Protein AF-A0A8R7JYZ2-F1 (afdb_monomer)

Mean predicted aligned error: 18.31 Å

Foldseek 3Di:
DPPPPVVPVVVPPPDPPPPPVPPPPPPPCVCVVVVCVVCVPPPVVVVVVVVVVVVVVVVVVVVVVVVVVVVVVVVVCVVCVVVVVVVVVVVVVVVVVVVVVVVVVVVVVVVVVVVVVVVVVVVVVVVVVVVVVVVVVVVVVVVVVVCVLQDDDPVLLCCQQPNDPDPVNVVSVVSLVSNLVSLVPDPVVVPDPVSVVSNVVSVVSVVSNVVNVVVVVVVLVVQVVDPPDPVVVSCVPPVVVPPD

pLDDT: mean 77.75, std 18.23, range [32.72, 97.69]

Structure (mmCIF, N/CA/C/O backbone):
data_AF-A0A8R7JYZ2-F1
#
_entry.id   AF-A0A8R7JYZ2-F1
#
loop_
_atom_site.group_PDB
_atom_site.id
_atom_site.type_symbol
_atom_site.label_atom_id
_atom_site.label_alt_id
_atom_site.label_comp_id
_atom_site.label_asym_id
_atom_site.label_entity_id
_atom_site.label_seq_id
_atom_site.pdbx_PDB_ins_code
_atom_site.Cartn_x
_atom_site.Cartn_y
_atom_site.Cartn_z
_atom_site.occupancy
_atom_site.B_iso_or_equiv
_atom_site.auth_seq_id
_atom_site.auth_comp_id
_atom_site.auth_asym_id
_atom_site.auth_atom_id
_atom_site.pdbx_PDB_model_num
ATOM 1 N N . MET A 1 1 ? 19.126 9.747 -50.870 1.00 42.91 1 MET A N 1
ATOM 2 C CA . MET A 1 1 ? 20.288 10.567 -50.460 1.00 42.91 1 MET A CA 1
ATOM 3 C C . MET A 1 1 ? 21.458 10.240 -51.382 1.00 42.91 1 MET A C 1
ATOM 5 O O . MET A 1 1 ? 22.473 9.734 -50.945 1.00 42.91 1 MET A O 1
ATOM 9 N N . THR A 1 2 ? 21.280 10.487 -52.678 1.00 39.53 2 THR A N 1
ATOM 10 C CA . THR A 1 2 ? 22.181 10.053 -53.764 1.00 39.53 2 THR A CA 1
ATOM 11 C C . THR A 1 2 ? 22.594 11.250 -54.623 1.00 39.53 2 THR A C 1
ATOM 13 O O . THR A 1 2 ? 22.712 11.142 -55.831 1.00 39.53 2 THR A O 1
ATOM 16 N N . GLY A 1 3 ? 22.733 12.424 -53.999 1.00 38.84 3 GLY A N 1
ATOM 17 C CA . GLY A 1 3 ? 23.061 13.678 -54.689 1.00 38.84 3 GLY A CA 1
ATOM 18 C C . GLY A 1 3 ? 24.150 14.491 -53.995 1.00 38.84 3 GLY A C 1
ATOM 19 O O . GLY A 1 3 ? 24.247 15.684 -54.234 1.00 38.84 3 GLY A O 1
ATOM 20 N N . VAL A 1 4 ? 24.918 13.876 -53.086 1.00 45.19 4 VAL A N 1
ATOM 21 C CA . VAL A 1 4 ? 25.977 14.566 -52.318 1.00 45.19 4 VAL A CA 1
ATOM 22 C C . VAL A 1 4 ? 27.367 13.961 -52.567 1.00 45.19 4 VAL A C 1
ATOM 24 O O . VAL A 1 4 ? 28.363 14.588 -52.240 1.00 45.19 4 VAL A O 1
ATOM 27 N N . GLN A 1 5 ? 27.470 12.788 -53.204 1.00 40.75 5 GLN A N 1
ATOM 28 C CA . GLN A 1 5 ? 28.767 12.148 -53.471 1.00 40.75 5 GLN A CA 1
ATOM 29 C C . GLN A 1 5 ? 29.374 12.472 -54.843 1.00 40.75 5 GLN A C 1
ATOM 31 O O . GLN A 1 5 ? 30.580 12.330 -54.989 1.00 40.75 5 GLN A O 1
ATOM 36 N N . GLU A 1 6 ? 28.613 12.980 -55.820 1.00 38.88 6 GLU A N 1
ATOM 37 C CA . GLU A 1 6 ? 29.187 13.380 -57.123 1.00 38.88 6 GLU A CA 1
ATOM 38 C C . GLU A 1 6 ? 30.045 14.652 -57.043 1.00 38.88 6 GLU A C 1
ATOM 40 O O . GLU A 1 6 ? 30.920 14.848 -57.876 1.00 38.88 6 GLU A O 1
ATOM 45 N N . GLN A 1 7 ? 29.864 15.492 -56.017 1.00 38.78 7 GLN A N 1
ATOM 46 C CA . GLN A 1 7 ? 30.615 16.748 -55.884 1.00 38.78 7 GLN A CA 1
ATOM 47 C C . GLN A 1 7 ? 31.989 16.599 -55.213 1.00 38.78 7 GLN A C 1
ATOM 49 O O . GLN A 1 7 ? 32.756 17.553 -55.217 1.00 38.78 7 GLN A O 1
ATOM 54 N N . GLN A 1 8 ? 32.328 15.431 -54.653 1.00 38.94 8 GLN A N 1
ATOM 55 C CA . GLN A 1 8 ? 33.614 15.228 -53.965 1.00 38.94 8 GLN A CA 1
ATOM 56 C C . GLN A 1 8 ? 34.687 14.521 -54.802 1.00 38.94 8 GLN A C 1
ATOM 58 O O . GLN A 1 8 ? 35.842 14.488 -54.384 1.00 38.94 8 GLN A O 1
ATOM 63 N N . TYR A 1 9 ? 34.353 13.993 -55.981 1.00 39.84 9 TYR A N 1
ATOM 64 C CA . TYR A 1 9 ? 35.346 13.341 -56.844 1.00 39.84 9 TYR A CA 1
ATOM 65 C C . TYR A 1 9 ? 36.078 14.313 -57.783 1.00 39.84 9 TYR A C 1
ATOM 67 O O . TYR A 1 9 ? 37.185 13.998 -58.214 1.00 39.84 9 TYR A O 1
ATOM 75 N N . GLU A 1 10 ? 35.535 15.510 -58.039 1.00 36.22 10 GLU A N 1
ATOM 76 C CA . GLU A 1 10 ? 36.210 16.525 -58.867 1.00 36.22 10 GLU A CA 1
ATOM 77 C C . GLU A 1 10 ? 37.302 17.323 -58.131 1.00 36.22 10 GLU A C 1
ATOM 79 O O . GLU A 1 10 ? 38.171 17.895 -58.780 1.00 36.22 10 GLU A O 1
ATOM 84 N N . GLU A 1 11 ? 37.326 17.347 -56.793 1.00 38.66 11 GLU A N 1
ATOM 85 C CA . GLU A 1 11 ? 38.340 18.119 -56.047 1.00 38.66 11 GLU A CA 1
ATOM 86 C C . GLU A 1 11 ? 39.672 17.374 -55.841 1.00 38.66 11 GLU A C 1
ATOM 88 O O . GLU A 1 11 ? 40.668 18.003 -55.483 1.00 38.66 11 GLU A O 1
ATOM 93 N N . PHE A 1 12 ? 39.722 16.052 -56.053 1.00 37.16 12 PHE A N 1
ATOM 94 C CA . PHE A 1 12 ? 40.908 15.252 -55.711 1.00 37.16 12 PHE A CA 1
ATOM 95 C C . PHE A 1 12 ? 41.821 14.937 -56.903 1.00 37.16 12 PHE A C 1
ATOM 97 O O . PHE A 1 12 ? 43.040 14.872 -56.743 1.00 37.16 12 PHE A O 1
ATOM 104 N N . PHE A 1 13 ? 41.273 14.809 -58.112 1.00 35.34 13 PHE A N 1
ATOM 105 C CA . PHE A 1 13 ? 42.078 14.739 -59.330 1.00 35.34 13 PHE A CA 1
ATOM 106 C C . PHE A 1 13 ? 42.284 16.152 -59.857 1.00 35.34 13 PHE A C 1
ATOM 108 O O . PHE A 1 13 ? 41.619 16.594 -60.789 1.00 35.34 13 PHE A O 1
ATOM 115 N N . GLY A 1 14 ? 43.205 16.876 -59.215 1.00 37.34 14 GLY A N 1
ATOM 116 C CA . GLY A 1 14 ? 43.717 18.134 -59.737 1.00 37.34 14 GLY A CA 1
ATOM 117 C C . GLY A 1 14 ? 44.103 17.935 -61.195 1.00 37.34 14 G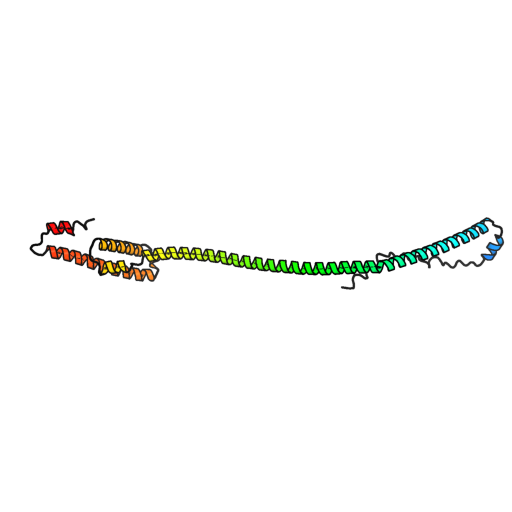LY A C 1
ATOM 118 O O . GLY A 1 14 ? 45.014 17.163 -61.493 1.00 37.34 14 GLY A O 1
ATOM 119 N N . GLY A 1 15 ? 43.352 18.584 -62.083 1.00 36.25 15 GLY A N 1
ATOM 120 C CA . GLY A 1 15 ? 43.548 18.521 -63.518 1.00 36.25 15 GLY A CA 1
ATOM 121 C C . GLY A 1 15 ? 44.957 18.965 -63.878 1.00 36.25 15 GLY A C 1
ATOM 122 O O . GLY A 1 15 ? 45.207 20.141 -64.115 1.00 36.25 15 GLY A O 1
ATOM 123 N N . PHE A 1 16 ? 45.872 18.007 -63.966 1.00 36.78 16 PHE A N 1
ATOM 124 C CA . PHE A 1 16 ? 47.030 18.098 -64.836 1.00 36.78 16 PHE A CA 1
ATOM 125 C C . PHE A 1 16 ? 46.545 17.792 -66.252 1.00 36.78 16 PHE A C 1
ATOM 127 O O . PHE A 1 16 ? 46.871 16.771 -66.846 1.00 36.78 16 PHE A O 1
ATOM 134 N N . PHE A 1 17 ? 45.716 18.692 -66.783 1.00 32.72 17 PHE A N 1
ATOM 135 C CA . PHE A 1 17 ? 45.607 18.838 -68.222 1.00 32.72 17 PHE A CA 1
ATOM 136 C C . PHE A 1 17 ? 46.958 19.414 -68.646 1.00 32.72 17 PHE A C 1
ATOM 138 O O . PHE A 1 17 ? 47.235 20.597 -68.441 1.00 32.72 17 PHE A O 1
ATOM 145 N N . PHE A 1 18 ? 47.854 18.553 -69.130 1.00 37.12 18 PHE A N 1
ATOM 146 C CA . PHE A 1 18 ? 48.919 19.034 -69.993 1.00 37.12 18 PHE A CA 1
ATOM 147 C C . PHE A 1 18 ? 48.204 19.707 -71.161 1.00 37.12 18 PHE A C 1
ATOM 149 O O . PHE A 1 18 ? 47.473 19.059 -71.904 1.00 37.12 18 PHE A O 1
ATOM 156 N N . ASP A 1 19 ? 48.326 21.028 -71.226 1.00 35.94 19 ASP A N 1
ATOM 157 C CA . ASP A 1 19 ? 47.760 21.865 -72.275 1.00 35.94 19 ASP A CA 1
ATOM 158 C C . ASP A 1 19 ? 48.542 21.562 -73.566 1.00 35.94 19 ASP A C 1
ATOM 160 O O . ASP A 1 19 ? 49.485 22.261 -73.937 1.00 35.94 19 ASP A O 1
ATOM 164 N N . GLU A 1 20 ? 48.224 20.425 -74.191 1.00 42.75 20 GLU A N 1
ATOM 165 C CA . GLU A 1 20 ? 48.884 19.896 -75.393 1.00 42.75 20 GLU A CA 1
ATOM 166 C C . GLU A 1 20 ? 48.706 20.850 -76.593 1.00 42.75 20 GLU A C 1
ATOM 168 O O . GLU A 1 20 ? 49.522 20.873 -77.514 1.00 42.75 20 GLU A O 1
ATOM 173 N N . ASP A 1 21 ? 47.709 21.739 -76.520 1.00 39.69 21 ASP A N 1
ATOM 174 C CA . ASP A 1 21 ? 47.400 22.759 -77.524 1.00 39.69 21 ASP A CA 1
ATOM 175 C C . ASP A 1 21 ? 48.210 24.064 -77.376 1.00 39.69 21 ASP A C 1
ATOM 177 O O . ASP A 1 21 ? 48.186 24.915 -78.269 1.00 39.69 21 ASP A O 1
ATOM 181 N N . ALA A 1 22 ? 48.982 24.254 -76.298 1.00 43.31 22 ALA A N 1
ATOM 182 C CA . ALA A 1 22 ? 49.758 25.486 -76.102 1.00 43.31 22 ALA A CA 1
ATOM 183 C C . ALA A 1 22 ? 51.100 25.516 -76.865 1.00 43.31 22 ALA A C 1
ATOM 185 O O . ALA A 1 22 ? 51.765 26.560 -76.886 1.00 43.31 22 ALA A O 1
ATOM 186 N N . LEU A 1 23 ? 51.512 24.412 -77.508 1.00 44.25 23 LEU A N 1
ATOM 187 C CA . LEU A 1 23 ? 52.797 24.324 -78.218 1.00 44.25 23 LEU A CA 1
ATOM 188 C C . LEU A 1 23 ? 52.710 24.176 -79.745 1.00 44.25 23 LEU A C 1
ATOM 190 O O . LEU A 1 23 ? 53.754 24.132 -80.393 1.00 44.25 23 LEU A O 1
ATOM 194 N N . SER A 1 24 ? 51.521 24.189 -80.350 1.00 47.19 24 SER A N 1
ATOM 195 C CA . SER A 1 24 ? 51.370 24.234 -81.813 1.00 47.19 24 SER A CA 1
ATOM 196 C C . SER A 1 24 ? 51.239 25.676 -82.319 1.00 47.19 24 SER A C 1
ATOM 198 O O . SER A 1 24 ? 50.331 26.051 -83.058 1.00 47.19 24 SER A O 1
ATOM 200 N N . LYS A 1 25 ? 52.191 26.542 -81.950 1.00 45.78 25 LYS A N 1
ATOM 201 C CA . LYS A 1 25 ? 52.428 27.715 -82.797 1.00 45.78 25 LYS A CA 1
ATOM 202 C C . LYS A 1 25 ? 52.986 27.169 -84.102 1.00 45.78 25 LYS A C 1
ATOM 204 O O . LYS A 1 25 ? 54.116 26.690 -84.105 1.00 45.78 25 LYS A O 1
ATOM 209 N N . ASP A 1 26 ? 52.199 27.234 -85.173 1.00 51.09 26 ASP A N 1
ATOM 210 C CA . ASP A 1 26 ? 52.664 27.041 -86.546 1.00 51.09 26 ASP A CA 1
ATOM 211 C C . ASP A 1 26 ? 53.815 28.024 -86.805 1.00 51.09 26 ASP A C 1
ATOM 213 O O . ASP A 1 26 ? 53.631 29.177 -87.205 1.00 51.09 26 ASP A O 1
ATOM 217 N N . ILE A 1 27 ? 55.034 27.593 -86.489 1.00 57.81 27 ILE A N 1
ATOM 218 C CA . ILE A 1 27 ? 56.254 28.282 -86.870 1.00 57.81 27 ILE A CA 1
ATOM 219 C C . ILE A 1 27 ? 56.351 28.053 -88.370 1.00 57.81 27 ILE A C 1
ATOM 221 O O . ILE A 1 27 ? 56.650 26.951 -88.820 1.00 57.81 27 ILE A O 1
ATOM 225 N N . SER A 1 28 ? 56.036 29.085 -89.148 1.00 60.88 28 SER A N 1
ATOM 226 C CA . SER A 1 28 ? 56.181 29.047 -90.598 1.00 60.88 28 SER A CA 1
ATOM 227 C C . SER A 1 28 ? 57.643 28.753 -90.942 1.00 60.88 28 SER A C 1
ATOM 229 O O . SER A 1 28 ? 58.507 29.602 -90.740 1.00 60.88 28 SER A O 1
ATOM 231 N N . LEU A 1 29 ? 57.914 27.548 -91.451 1.00 59.47 29 LEU A N 1
ATOM 232 C CA . LEU A 1 29 ? 59.248 27.065 -91.850 1.00 59.47 29 LEU A CA 1
ATOM 233 C C . LEU A 1 29 ? 59.692 27.611 -93.220 1.00 59.47 29 LEU A C 1
ATOM 235 O O . LEU A 1 29 ? 60.684 27.161 -93.793 1.00 59.47 29 LEU A O 1
ATOM 239 N N . ASP A 1 30 ? 58.944 28.563 -93.768 1.00 63.59 30 ASP A N 1
A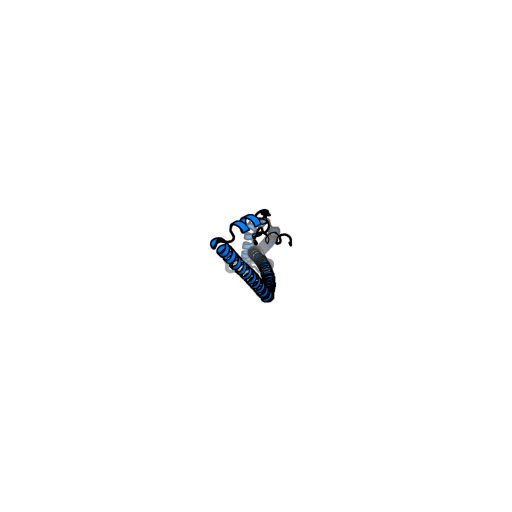TOM 240 C CA . ASP A 1 30 ? 59.170 29.092 -95.105 1.00 63.59 30 ASP A CA 1
ATOM 241 C C . ASP A 1 30 ? 60.456 29.939 -95.131 1.00 63.59 30 ASP A C 1
ATOM 243 O O . ASP A 1 30 ? 60.565 30.958 -94.449 1.00 63.59 30 ASP A O 1
ATOM 247 N N . GLY A 1 31 ? 61.461 29.479 -95.883 1.00 62.19 31 GLY A N 1
ATOM 248 C CA . GLY A 1 31 ? 62.813 30.058 -95.929 1.00 62.19 31 GLY A CA 1
ATOM 249 C C . GLY A 1 31 ? 63.883 29.290 -95.142 1.00 62.19 31 GLY A C 1
ATOM 250 O O . GLY A 1 31 ? 65.071 29.505 -95.392 1.00 62.19 31 GLY A O 1
ATOM 251 N N . LEU A 1 32 ? 63.491 28.339 -94.284 1.00 67.75 32 LEU A N 1
ATOM 252 C CA . LEU A 1 32 ? 64.423 27.518 -93.500 1.00 67.75 32 LEU A CA 1
ATOM 253 C C . LEU A 1 32 ? 65.303 26.636 -94.395 1.00 67.75 32 LEU A C 1
ATOM 255 O O . LEU A 1 32 ? 66.481 26.446 -94.109 1.00 67.75 32 LEU A O 1
ATOM 259 N N . ASP A 1 33 ? 64.766 26.167 -95.522 1.00 63.72 33 ASP A N 1
ATOM 260 C CA . ASP A 1 33 ? 65.513 25.362 -96.493 1.00 63.72 33 ASP A CA 1
ATOM 261 C C . ASP A 1 33 ? 66.735 26.112 -97.044 1.00 63.72 33 ASP A C 1
ATOM 263 O O . ASP A 1 33 ? 67.787 25.517 -97.266 1.00 63.72 33 ASP A O 1
ATOM 267 N N . LYS A 1 34 ? 66.626 27.438 -97.206 1.00 66.12 34 LYS A N 1
ATOM 268 C CA . LYS A 1 34 ? 67.714 28.298 -97.690 1.00 66.12 34 LYS A CA 1
ATOM 269 C C . LYS A 1 34 ? 68.802 28.504 -96.634 1.00 66.12 34 LYS A C 1
ATOM 271 O O . LYS A 1 34 ? 69.982 28.403 -96.957 1.00 66.12 34 LYS A O 1
ATOM 276 N N . GLU A 1 35 ? 68.411 28.738 -95.382 1.00 64.19 35 GLU A N 1
ATOM 277 C CA . GLU A 1 35 ? 69.344 28.875 -94.251 1.00 64.19 35 GLU A CA 1
ATOM 278 C C . GLU A 1 35 ? 70.030 27.541 -93.913 1.00 64.19 35 GLU A C 1
ATOM 280 O O . GLU A 1 35 ? 71.214 27.503 -93.571 1.00 64.19 35 GLU A O 1
ATOM 285 N N . LEU A 1 36 ? 69.320 26.423 -94.084 1.00 65.25 36 LEU A N 1
ATOM 286 C CA . LEU A 1 36 ? 69.870 25.084 -93.906 1.00 65.25 36 LEU A CA 1
ATOM 287 C C . LEU A 1 36 ? 70.870 24.735 -95.017 1.00 65.25 36 LEU A C 1
ATOM 289 O O . LEU A 1 36 ? 71.863 24.071 -94.731 1.00 65.25 36 LEU A O 1
ATOM 293 N N . GLU A 1 37 ? 70.660 25.207 -96.257 1.00 64.94 37 GLU A N 1
ATOM 294 C CA . GLU A 1 37 ? 71.636 25.086 -97.350 1.00 64.94 37 GLU A CA 1
ATOM 295 C C . GLU A 1 37 ? 72.917 25.904 -97.122 1.00 64.94 37 GLU A C 1
ATOM 297 O O . GLU A 1 37 ? 74.004 25.396 -97.409 1.00 64.94 37 GLU A O 1
ATOM 302 N N . GLU A 1 38 ? 72.817 27.121 -96.577 1.00 66.12 38 GLU A N 1
ATOM 303 C CA . GLU A 1 38 ? 73.974 27.986 -96.281 1.00 66.12 38 GLU A CA 1
ATOM 304 C C . GLU A 1 38 ? 74.848 27.452 -95.132 1.00 66.12 38 GLU A C 1
ATOM 306 O O . GLU A 1 38 ? 76.066 27.652 -95.132 1.00 66.12 38 GLU A O 1
ATOM 311 N N . HIS A 1 39 ? 74.264 26.706 -94.188 1.00 60.47 39 HIS A N 1
ATOM 312 C CA . HIS A 1 39 ? 74.949 26.203 -92.991 1.00 60.47 39 HIS A CA 1
ATOM 313 C C . HIS A 1 39 ? 75.219 24.681 -92.982 1.00 60.47 39 HIS A C 1
ATOM 315 O O . HIS A 1 39 ? 75.584 24.130 -91.940 1.00 60.47 39 HIS A O 1
ATOM 321 N N . LYS A 1 40 ? 75.146 24.002 -94.142 1.00 59.22 40 LYS A N 1
ATOM 322 C CA . LYS A 1 40 ? 75.334 22.536 -94.305 1.00 59.22 40 LYS A CA 1
ATOM 323 C C . LYS A 1 40 ? 76.617 21.943 -93.698 1.00 59.22 40 LYS A C 1
ATOM 325 O O . LYS A 1 40 ? 76.632 20.760 -93.378 1.00 59.22 40 LYS A O 1
ATOM 330 N N . ASN A 1 41 ? 77.678 22.736 -93.535 1.00 61.06 41 ASN A N 1
ATOM 331 C CA . ASN A 1 41 ? 78.988 22.269 -93.055 1.00 61.06 41 ASN A CA 1
ATOM 332 C C . ASN A 1 41 ? 79.271 22.576 -91.572 1.00 61.06 41 ASN A C 1
ATOM 334 O O . ASN A 1 41 ? 80.403 22.411 -91.118 1.00 61.06 41 ASN A O 1
ATOM 338 N N . TYR A 1 42 ? 78.285 23.040 -90.800 1.00 69.12 42 TYR A N 1
ATOM 339 C CA . TYR A 1 42 ? 78.467 23.221 -89.361 1.00 69.12 42 TYR A CA 1
ATOM 340 C C . TYR A 1 42 ? 78.337 21.875 -88.633 1.00 69.12 42 TYR A C 1
ATOM 342 O O . TYR A 1 42 ? 77.231 21.421 -88.345 1.00 69.12 42 TYR A O 1
ATOM 350 N N . ASP A 1 43 ? 79.474 21.282 -88.251 1.00 69.00 43 ASP A N 1
ATOM 351 C CA . ASP A 1 43 ? 79.551 20.085 -87.384 1.00 69.00 43 ASP A CA 1
ATOM 352 C C . ASP A 1 43 ? 78.698 20.220 -86.108 1.00 69.00 43 ASP A C 1
ATOM 354 O O . ASP A 1 43 ? 78.139 19.252 -85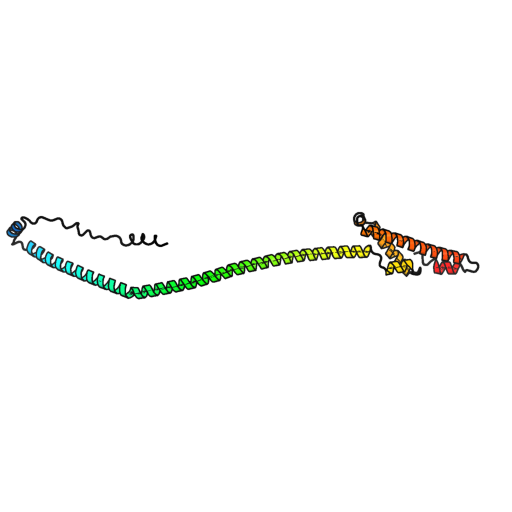.584 1.00 69.00 43 ASP A O 1
ATOM 358 N N . VAL A 1 44 ? 78.549 21.450 -85.613 1.00 71.00 44 VAL A N 1
ATOM 359 C CA . VAL A 1 44 ? 77.714 21.768 -84.450 1.00 71.00 44 VAL A CA 1
ATOM 360 C C . VAL A 1 44 ? 76.223 21.553 -84.746 1.00 71.00 44 VAL A C 1
ATOM 362 O O . VAL A 1 44 ? 75.523 20.990 -83.915 1.00 71.00 44 VAL A O 1
ATOM 365 N N . LEU A 1 45 ? 75.724 21.921 -85.931 1.00 70.69 45 LEU A N 1
ATOM 366 C CA . LEU A 1 45 ? 74.316 21.705 -86.293 1.00 70.69 45 LEU A CA 1
ATOM 367 C C . LEU A 1 45 ? 74.018 20.222 -86.528 1.00 70.69 45 LEU A C 1
ATOM 369 O O . LEU A 1 45 ? 72.996 19.727 -86.062 1.00 70.69 45 LEU A O 1
ATOM 373 N N . ILE A 1 46 ? 74.934 19.488 -87.166 1.00 72.25 46 ILE A N 1
ATOM 374 C CA . ILE A 1 46 ? 74.791 18.040 -87.382 1.00 72.25 46 ILE A CA 1
ATOM 375 C C . ILE A 1 46 ? 74.773 17.290 -86.043 1.00 72.25 46 ILE A C 1
ATOM 377 O O . ILE A 1 46 ? 73.941 16.409 -85.836 1.00 72.25 46 ILE A O 1
ATOM 381 N N . SER A 1 47 ? 75.649 17.658 -85.102 1.00 72.38 47 SER A N 1
ATOM 382 C CA . SER A 1 47 ? 75.670 17.045 -83.767 1.00 72.38 47 SER A CA 1
ATOM 383 C C . SER A 1 47 ? 74.455 17.416 -82.912 1.00 72.38 47 SER A C 1
ATOM 385 O O . SER A 1 47 ? 73.955 16.558 -82.185 1.00 72.38 47 SER A O 1
ATOM 387 N N . ILE A 1 48 ? 73.936 18.645 -83.020 1.00 76.56 48 ILE A N 1
ATOM 388 C CA . ILE A 1 48 ? 72.690 19.055 -82.354 1.00 76.56 48 ILE A CA 1
ATOM 389 C C . ILE A 1 48 ? 71.489 18.297 -82.929 1.00 76.56 48 ILE A C 1
ATOM 391 O O . ILE A 1 48 ? 70.688 17.788 -82.153 1.00 76.56 48 ILE A O 1
ATOM 395 N N . LEU A 1 49 ? 71.380 18.162 -84.254 1.00 74.12 49 LEU A N 1
ATOM 396 C CA . LEU A 1 49 ? 70.293 17.412 -84.893 1.00 74.12 49 LEU A CA 1
ATOM 397 C C . LEU A 1 49 ? 70.362 15.915 -84.557 1.00 74.12 49 LEU A C 1
ATOM 399 O O . LEU A 1 49 ? 69.352 15.338 -84.169 1.00 74.12 49 LEU A O 1
ATOM 403 N N . ALA A 1 50 ? 71.550 15.301 -84.588 1.00 75.31 50 ALA A N 1
ATOM 404 C CA . ALA A 1 50 ? 71.732 13.896 -84.213 1.00 75.31 50 ALA A CA 1
ATOM 405 C C . ALA A 1 50 ? 71.467 13.633 -82.717 1.00 75.31 50 ALA A C 1
ATOM 407 O O . ALA A 1 50 ? 70.950 12.578 -82.344 1.00 75.31 50 ALA A O 1
ATOM 408 N N . ASN A 1 51 ? 71.809 14.580 -81.836 1.00 77.69 51 ASN A N 1
ATOM 409 C CA . ASN A 1 51 ? 71.428 14.503 -80.425 1.00 77.69 51 ASN A CA 1
ATOM 410 C C . ASN A 1 51 ? 69.928 14.747 -80.226 1.00 77.69 51 ASN A C 1
ATOM 412 O O . ASN A 1 51 ? 69.332 14.095 -79.376 1.00 77.69 51 ASN A O 1
ATOM 416 N N . GLY A 1 52 ? 69.319 15.633 -81.016 1.00 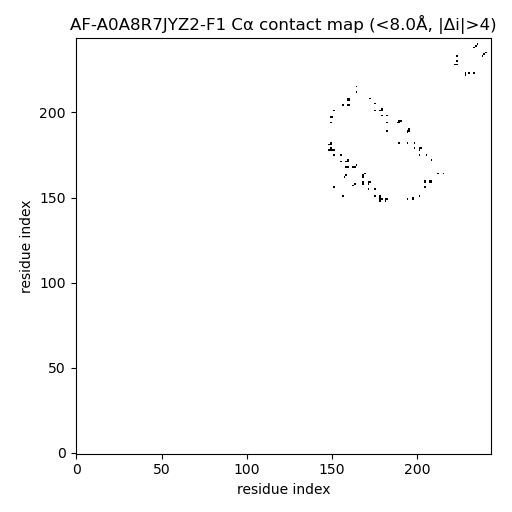76.81 52 GLY A N 1
ATOM 417 C CA . GLY A 1 52 ? 67.878 15.869 -81.030 1.00 76.81 52 GLY A CA 1
ATOM 418 C C . GLY A 1 52 ? 67.096 14.625 -81.450 1.00 76.81 52 GLY A C 1
ATOM 419 O O . GLY A 1 52 ? 66.120 14.276 -80.792 1.00 76.81 52 GLY A O 1
ATOM 420 N N . GLU A 1 53 ? 67.566 13.896 -82.466 1.00 76.81 53 GLU A N 1
ATOM 421 C CA . GLU A 1 53 ? 67.003 12.597 -82.855 1.00 76.81 53 GLU A CA 1
ATOM 422 C C . GLU A 1 53 ? 67.125 11.570 -81.725 1.00 76.81 53 GLU A C 1
ATOM 424 O O . GLU A 1 53 ? 66.117 10.998 -81.324 1.00 76.81 53 GLU A O 1
ATOM 429 N N . LYS A 1 54 ? 68.307 11.419 -81.108 1.00 79.31 54 LYS A N 1
ATOM 430 C CA . LYS A 1 54 ? 68.485 10.522 -79.947 1.00 79.31 54 LYS A CA 1
ATOM 431 C C . LYS A 1 54 ? 67.607 10.894 -78.753 1.00 79.31 54 LYS A C 1
ATOM 433 O O . LYS A 1 54 ? 67.128 10.013 -78.045 1.00 79.31 54 LYS A O 1
ATOM 438 N N . GLN A 1 55 ? 67.430 12.187 -78.492 1.00 77.00 55 GLN A N 1
ATOM 439 C CA . GLN A 1 55 ? 66.611 12.669 -77.386 1.00 77.00 55 GLN A CA 1
ATOM 440 C C . GLN A 1 55 ? 65.120 12.466 -77.672 1.00 77.00 55 GLN A C 1
ATOM 442 O O . GLN A 1 55 ? 64.381 12.115 -76.756 1.00 77.00 55 GLN A O 1
ATOM 447 N N . ARG A 1 56 ? 64.690 12.599 -78.933 1.00 80.56 56 ARG A N 1
ATOM 448 C CA . ARG A 1 56 ? 63.336 12.240 -79.365 1.00 80.56 56 ARG A CA 1
ATOM 449 C C . ARG A 1 56 ? 63.104 10.736 -79.265 1.00 80.56 56 ARG A C 1
ATOM 451 O O . ARG A 1 56 ? 62.087 10.332 -78.717 1.00 80.56 56 ARG A O 1
ATOM 458 N N . ASP A 1 57 ? 64.051 9.909 -79.694 1.00 81.19 57 ASP A N 1
ATOM 459 C CA . ASP A 1 57 ? 63.955 8.450 -79.562 1.00 81.19 57 ASP A CA 1
ATOM 460 C C . ASP A 1 57 ? 63.880 8.027 -78.085 1.00 81.19 57 ASP A C 1
ATOM 462 O O . ASP A 1 57 ? 63.093 7.154 -77.720 1.00 81.19 57 ASP A O 1
ATOM 466 N N . MET A 1 58 ? 64.644 8.688 -77.207 1.00 80.88 58 MET A N 1
ATOM 467 C CA . MET A 1 58 ? 64.572 8.480 -75.759 1.00 80.88 58 MET A CA 1
ATOM 468 C C . MET A 1 58 ? 63.237 8.951 -75.170 1.00 80.88 58 MET A C 1
ATOM 470 O O . MET A 1 58 ? 62.679 8.241 -74.341 1.00 80.88 58 MET A O 1
ATOM 474 N N . ALA A 1 59 ? 62.707 10.100 -75.598 1.00 82.75 59 ALA A N 1
ATOM 475 C CA . ALA A 1 59 ? 61.391 10.578 -75.174 1.00 82.75 59 ALA A CA 1
ATOM 476 C C . ALA A 1 59 ? 60.288 9.594 -75.591 1.00 82.75 59 ALA A C 1
ATOM 478 O O . ALA A 1 59 ? 59.527 9.146 -74.744 1.00 82.75 59 ALA A O 1
ATOM 479 N N . THR A 1 60 ? 60.307 9.142 -76.848 1.00 85.62 60 THR A N 1
ATOM 480 C CA . THR A 1 60 ? 59.345 8.161 -77.381 1.00 85.62 60 THR A CA 1
ATOM 481 C C . THR A 1 60 ? 59.431 6.822 -76.631 1.00 85.62 60 THR A C 1
ATOM 483 O O . THR A 1 60 ? 58.424 6.173 -76.363 1.00 85.62 60 THR A O 1
ATOM 486 N N . MET A 1 61 ? 60.640 6.398 -76.248 1.00 86.62 61 MET A N 1
ATOM 487 C CA . MET A 1 61 ? 60.855 5.191 -75.443 1.00 86.62 61 MET A CA 1
ATOM 488 C C . MET A 1 61 ? 60.362 5.354 -74.000 1.00 86.62 61 MET A C 1
ATOM 490 O O . MET A 1 61 ? 59.793 4.422 -73.439 1.00 86.62 61 MET A O 1
ATOM 494 N N . VAL A 1 62 ? 60.583 6.519 -73.387 1.00 85.94 62 VAL A N 1
ATOM 495 C CA . VAL A 1 62 ? 60.095 6.828 -72.036 1.00 85.94 62 VAL A CA 1
ATOM 496 C C . VAL A 1 62 ? 58.572 6.916 -72.023 1.00 85.94 62 VAL A C 1
ATOM 498 O O . VAL A 1 62 ? 57.968 6.348 -71.124 1.00 85.94 62 VAL A O 1
ATOM 501 N N . GLU A 1 63 ? 57.958 7.541 -73.025 1.00 84.31 63 GLU A N 1
ATOM 502 C CA . GLU A 1 63 ? 56.502 7.579 -73.210 1.00 84.31 63 GLU A CA 1
ATOM 503 C C . GLU A 1 63 ? 55.926 6.172 -73.399 1.00 84.31 63 GLU A C 1
ATOM 505 O O . GLU A 1 63 ? 54.952 5.814 -72.743 1.00 84.31 63 GLU A O 1
ATOM 510 N N . GLY A 1 64 ? 56.571 5.328 -74.213 1.00 87.94 64 GLY A N 1
ATOM 511 C CA . GLY A 1 64 ? 56.179 3.924 -74.362 1.00 87.94 64 GLY A CA 1
ATOM 512 C C . GLY A 1 64 ? 56.286 3.135 -73.053 1.00 87.94 64 GLY A C 1
ATOM 513 O O . GLY A 1 64 ? 55.363 2.412 -72.685 1.00 87.94 64 GLY A O 1
ATOM 514 N N . ASN A 1 65 ? 57.383 3.304 -72.310 1.00 88.69 65 ASN A N 1
ATOM 515 C CA . ASN A 1 65 ? 57.557 2.677 -70.998 1.00 88.69 65 ASN A CA 1
ATOM 516 C C . ASN A 1 65 ? 56.536 3.192 -69.977 1.00 88.69 65 ASN A C 1
ATOM 518 O O . ASN A 1 65 ? 56.051 2.409 -69.166 1.00 88.69 65 ASN A O 1
ATOM 522 N N . LEU A 1 66 ? 56.202 4.483 -70.015 1.00 88.56 66 LEU A N 1
ATOM 523 C CA . LEU A 1 66 ? 55.195 5.080 -69.147 1.00 88.56 66 LEU A CA 1
ATOM 524 C C . LEU A 1 66 ? 53.812 4.501 -69.454 1.00 88.56 66 LEU A C 1
ATOM 526 O O . LEU A 1 66 ? 53.154 4.028 -68.535 1.00 88.56 66 LEU A O 1
ATOM 530 N N . GLY A 1 67 ? 53.431 4.418 -70.731 1.00 87.62 67 GLY A N 1
ATOM 531 C CA . GLY A 1 67 ? 52.175 3.790 -71.145 1.00 87.62 67 GLY A CA 1
ATOM 532 C C . GLY A 1 67 ? 52.090 2.310 -70.756 1.00 87.62 67 GLY A C 1
ATOM 533 O O . GLY A 1 67 ? 51.043 1.846 -70.311 1.00 87.62 67 GLY A O 1
ATOM 534 N N . HIS A 1 68 ? 53.200 1.568 -70.844 1.00 88.12 68 HIS A N 1
ATOM 535 C CA . HIS A 1 68 ? 53.261 0.187 -70.356 1.00 88.12 68 HIS A CA 1
ATOM 536 C C . HIS A 1 68 ? 53.092 0.091 -68.835 1.00 88.12 68 HIS A C 1
ATOM 538 O O . HIS A 1 68 ? 52.308 -0.729 -68.368 1.00 88.12 68 HIS A O 1
ATOM 544 N N . ILE A 1 69 ? 53.772 0.946 -68.066 1.00 87.88 69 ILE A N 1
ATOM 545 C CA . ILE A 1 69 ? 53.639 0.987 -66.603 1.00 87.88 69 ILE A CA 1
ATOM 546 C C . ILE A 1 69 ? 52.210 1.362 -66.198 1.00 87.88 69 ILE A C 1
ATOM 548 O O . ILE A 1 69 ? 51.656 0.760 -65.284 1.00 87.88 69 ILE A O 1
ATOM 552 N N . GLU A 1 70 ? 51.595 2.332 -66.869 1.00 86.88 70 GLU A N 1
ATOM 553 C CA . GLU A 1 70 ? 50.203 2.714 -66.626 1.00 86.88 70 GLU A CA 1
ATOM 554 C C . GLU A 1 70 ? 49.251 1.550 -66.900 1.00 86.88 70 GLU A C 1
ATOM 556 O O . GLU A 1 70 ? 48.372 1.261 -66.088 1.00 86.88 70 GLU A O 1
ATOM 561 N N . GLN A 1 71 ? 49.454 0.838 -68.007 1.00 89.69 71 GLN A N 1
ATOM 562 C CA . GLN A 1 71 ? 48.645 -0.322 -68.354 1.00 89.69 71 GLN A CA 1
ATOM 563 C C . GLN A 1 71 ? 48.812 -1.466 -67.340 1.00 89.69 71 GLN A C 1
ATOM 565 O O . GLN A 1 71 ? 47.816 -2.079 -66.954 1.00 89.69 71 GLN A O 1
ATOM 570 N N . ASP A 1 72 ? 50.034 -1.706 -66.860 1.00 87.56 72 ASP A N 1
ATOM 571 C CA . ASP A 1 72 ? 50.322 -2.692 -65.814 1.00 87.56 72 ASP A CA 1
ATOM 572 C C . ASP A 1 72 ? 49.674 -2.301 -64.473 1.00 87.56 72 ASP A C 1
ATOM 574 O O . ASP A 1 72 ? 49.048 -3.137 -63.821 1.00 87.56 72 ASP A O 1
ATOM 578 N N . LEU A 1 73 ? 49.732 -1.023 -64.084 1.00 86.25 73 LEU A N 1
ATOM 579 C CA . LEU A 1 73 ? 49.093 -0.519 -62.862 1.00 86.25 73 LEU A CA 1
ATOM 580 C C . LEU A 1 73 ? 47.566 -0.617 -62.918 1.00 86.25 73 LEU A C 1
ATOM 582 O O . LEU A 1 73 ? 46.933 -0.992 -61.930 1.00 86.25 73 LEU A O 1
ATOM 586 N N . ILE A 1 74 ? 46.962 -0.299 -64.066 1.00 86.19 74 ILE A N 1
ATOM 587 C CA . ILE A 1 74 ? 45.521 -0.474 -64.276 1.00 86.19 74 ILE A CA 1
ATOM 588 C C . ILE A 1 74 ? 45.162 -1.957 -64.160 1.00 86.19 74 ILE A C 1
ATOM 590 O O . ILE A 1 74 ? 44.168 -2.299 -63.520 1.00 86.19 74 ILE A O 1
ATOM 594 N N . GLN A 1 75 ? 45.975 -2.841 -64.738 1.00 86.50 75 GLN A N 1
ATOM 595 C CA . GLN A 1 75 ? 45.743 -4.279 -64.685 1.00 86.50 75 GLN A CA 1
ATOM 596 C C . GLN A 1 75 ? 45.835 -4.830 -63.254 1.00 86.50 75 GLN A C 1
ATOM 598 O O . GLN A 1 75 ? 44.991 -5.639 -62.862 1.00 86.50 75 GLN A O 1
ATOM 603 N N . ASP A 1 76 ? 46.805 -4.371 -62.464 1.00 86.19 76 ASP A N 1
ATOM 604 C CA . ASP A 1 76 ? 46.929 -4.722 -61.047 1.00 86.19 76 ASP A CA 1
ATOM 605 C C . ASP A 1 76 ? 45.746 -4.183 -60.230 1.00 86.19 76 ASP A C 1
ATOM 607 O O . ASP A 1 76 ? 45.165 -4.914 -59.428 1.00 86.19 76 ASP A O 1
ATOM 611 N N . TYR A 1 77 ? 45.300 -2.950 -60.492 1.00 83.12 77 TYR A N 1
ATOM 612 C CA . TYR A 1 77 ? 44.128 -2.384 -59.819 1.00 83.12 77 TYR A CA 1
ATOM 613 C C . TYR A 1 77 ? 42.838 -3.147 -60.150 1.00 83.12 77 TYR A C 1
ATOM 615 O O . TYR A 1 77 ? 42.025 -3.407 -59.265 1.00 83.12 77 TYR A O 1
ATOM 623 N N . ILE A 1 78 ? 42.652 -3.545 -61.412 1.00 83.88 78 ILE A N 1
ATOM 624 C CA . ILE A 1 78 ? 41.521 -4.381 -61.841 1.00 83.88 78 ILE A CA 1
ATOM 625 C C . ILE A 1 78 ? 41.577 -5.748 -61.158 1.00 83.88 78 ILE A C 1
ATOM 627 O O . ILE A 1 78 ? 40.548 -6.267 -60.735 1.00 83.88 78 ILE A O 1
ATOM 631 N N . LYS A 1 79 ? 42.770 -6.330 -61.020 1.00 85.31 79 LYS A N 1
ATOM 632 C CA . LYS A 1 79 ? 42.958 -7.626 -60.366 1.00 85.31 79 LYS A CA 1
ATOM 633 C C . LYS A 1 79 ? 42.651 -7.573 -58.867 1.00 85.31 79 LYS A C 1
ATOM 635 O O . LYS A 1 79 ? 42.044 -8.503 -58.340 1.00 85.31 79 LYS A O 1
ATOM 640 N N . ASP A 1 80 ? 43.039 -6.495 -58.196 1.00 85.38 80 ASP A N 1
ATOM 641 C CA . ASP A 1 80 ? 42.784 -6.302 -56.766 1.00 85.38 80 ASP A CA 1
ATOM 642 C C . ASP A 1 80 ? 41.352 -5.815 -56.477 1.00 85.38 80 ASP A C 1
ATOM 644 O O . ASP A 1 80 ? 40.877 -5.923 -55.341 1.00 85.38 80 ASP A O 1
ATOM 648 N N . ASN A 1 81 ? 40.632 -5.330 -57.496 1.00 86.62 81 ASN A N 1
ATOM 649 C CA . ASN A 1 81 ? 39.262 -4.832 -57.382 1.00 86.62 81 ASN A CA 1
ATOM 650 C C . ASN A 1 81 ? 38.309 -5.872 -56.783 1.00 86.62 81 ASN A C 1
ATOM 652 O O . ASN A 1 81 ? 37.594 -5.558 -55.834 1.00 86.62 81 ASN A O 1
ATOM 656 N N . ASP A 1 82 ? 38.357 -7.118 -57.260 1.00 85.88 82 ASP A N 1
ATOM 657 C CA . ASP A 1 82 ? 37.502 -8.197 -56.752 1.00 85.88 82 ASP A CA 1
ATOM 658 C C . ASP A 1 82 ? 37.742 -8.448 -55.255 1.00 85.88 82 ASP A C 1
ATOM 660 O O . ASP A 1 82 ? 36.802 -8.645 -54.483 1.00 85.88 82 ASP A O 1
ATOM 664 N N . SER A 1 83 ? 39.002 -8.388 -54.810 1.00 89.19 83 SER A N 1
ATOM 665 C CA . SER A 1 83 ? 39.341 -8.543 -53.392 1.00 89.19 83 SER A CA 1
ATOM 666 C C . SER A 1 83 ? 38.862 -7.358 -52.552 1.00 89.19 83 SER A C 1
ATOM 668 O O . SER A 1 83 ? 38.450 -7.553 -51.407 1.00 89.19 83 SER A O 1
ATOM 670 N N . LEU A 1 84 ? 38.922 -6.137 -53.091 1.00 87.94 84 LEU A N 1
ATOM 671 C CA . LEU A 1 84 ? 38.421 -4.934 -52.426 1.00 87.94 84 LEU A CA 1
ATOM 672 C C . LEU A 1 84 ? 36.892 -4.978 -52.287 1.00 87.94 84 LEU A C 1
ATOM 674 O O . LEU A 1 84 ? 36.368 -4.647 -51.225 1.00 87.94 84 LEU A O 1
ATOM 678 N N . VAL A 1 85 ? 36.190 -5.424 -53.332 1.00 91.00 85 VAL A N 1
ATOM 679 C CA . VAL A 1 85 ? 34.731 -5.602 -53.331 1.00 91.00 85 VAL A CA 1
ATOM 680 C C . VAL A 1 85 ? 34.326 -6.651 -52.299 1.00 91.00 85 VAL A C 1
ATOM 682 O O . VAL A 1 85 ? 33.468 -6.377 -51.466 1.00 91.00 85 VAL A O 1
ATOM 685 N N . LEU A 1 86 ? 35.005 -7.802 -52.255 1.00 93.38 86 LEU A N 1
ATOM 686 C CA . LEU A 1 86 ? 34.745 -8.827 -51.238 1.00 93.38 86 LEU A CA 1
ATOM 687 C C . LEU A 1 86 ? 34.959 -8.310 -49.811 1.00 93.38 86 LEU A C 1
ATOM 689 O O . LEU A 1 86 ? 34.167 -8.613 -48.920 1.00 93.38 86 LEU A O 1
ATOM 693 N N . LEU A 1 87 ? 36.019 -7.533 -49.573 1.00 93.75 87 LEU A N 1
ATOM 694 C CA . LEU A 1 87 ? 36.261 -6.931 -48.262 1.00 93.75 87 LEU A CA 1
ATOM 695 C C . LEU A 1 87 ? 35.167 -5.918 -47.907 1.00 93.75 87 LEU A C 1
ATOM 697 O O . LEU A 1 87 ? 34.698 -5.896 -46.770 1.00 93.75 87 LEU A O 1
ATOM 701 N N . HIS A 1 88 ? 34.754 -5.091 -48.867 1.00 94.62 88 HIS A N 1
ATOM 702 C CA . HIS A 1 88 ? 33.663 -4.142 -48.682 1.00 94.62 88 HIS A CA 1
ATOM 703 C C . HIS A 1 88 ? 32.354 -4.861 -48.329 1.00 94.62 88 HIS A C 1
ATOM 705 O O . HIS A 1 88 ? 31.680 -4.456 -47.383 1.00 94.62 88 HIS A O 1
ATOM 711 N N . ASP A 1 89 ? 32.031 -5.958 -49.014 1.00 95.44 89 ASP A N 1
ATOM 712 C CA . ASP A 1 89 ? 30.847 -6.770 -48.721 1.00 95.44 89 ASP A CA 1
ATOM 713 C C . ASP A 1 89 ? 30.921 -7.391 -47.319 1.00 95.44 89 ASP A C 1
ATOM 715 O O . ASP A 1 89 ? 29.954 -7.340 -46.565 1.00 95.44 89 ASP A O 1
ATOM 719 N N . GLN A 1 90 ? 32.091 -7.886 -46.901 1.00 96.31 90 GLN A N 1
ATOM 720 C CA . GLN A 1 90 ? 32.292 -8.402 -45.541 1.00 96.31 90 GLN A CA 1
ATOM 721 C C . GLN A 1 90 ? 32.147 -7.321 -44.464 1.00 96.31 90 GLN A C 1
ATOM 723 O O . GLN A 1 90 ? 31.586 -7.583 -43.397 1.00 96.31 90 GLN A O 1
ATOM 728 N N . ILE A 1 91 ? 32.654 -6.112 -44.718 1.00 95.81 91 ILE A N 1
ATOM 729 C CA . ILE A 1 91 ? 32.475 -4.963 -43.821 1.00 95.81 91 ILE A CA 1
ATOM 730 C C . ILE A 1 91 ? 30.992 -4.600 -43.748 1.00 95.81 91 ILE A C 1
ATOM 732 O O . ILE A 1 91 ? 30.466 -4.402 -42.655 1.00 95.81 91 ILE A O 1
ATOM 736 N N . HIS A 1 92 ? 30.304 -4.591 -44.888 1.00 96.50 92 HIS A N 1
ATOM 737 C CA . HIS A 1 92 ? 28.877 -4.316 -44.950 1.00 96.50 92 HIS A CA 1
ATOM 738 C C . HIS A 1 92 ? 28.053 -5.352 -44.171 1.00 96.50 92 HIS A C 1
ATOM 740 O O . HIS A 1 92 ? 27.177 -4.985 -43.386 1.00 96.50 92 HIS A O 1
ATOM 746 N N . ASP A 1 93 ? 28.374 -6.637 -44.307 1.00 96.62 93 ASP A N 1
ATOM 747 C CA . ASP A 1 93 ? 27.744 -7.710 -43.538 1.00 96.62 93 ASP A CA 1
ATOM 748 C C . ASP A 1 93 ? 27.987 -7.541 -42.031 1.00 96.62 93 ASP A C 1
ATOM 750 O O . ASP A 1 93 ? 27.064 -7.694 -41.222 1.00 96.62 93 ASP A O 1
ATOM 754 N N . CYS A 1 94 ? 29.208 -7.168 -41.633 1.00 96.62 94 CYS A N 1
ATOM 755 C CA . CYS A 1 94 ? 29.520 -6.846 -40.240 1.00 96.62 94 CYS A CA 1
ATOM 756 C C . CYS A 1 94 ? 28.685 -5.665 -39.729 1.00 96.62 94 CYS A C 1
ATOM 758 O O . CYS A 1 94 ? 28.146 -5.740 -38.622 1.00 96.62 94 CYS A O 1
ATOM 760 N N . ASP A 1 95 ? 28.524 -4.607 -40.525 1.00 97.00 95 ASP A N 1
ATOM 761 C CA . ASP A 1 95 ? 27.704 -3.445 -40.173 1.00 97.00 95 ASP A CA 1
ATOM 762 C C . ASP A 1 95 ? 26.225 -3.816 -40.010 1.00 97.00 95 ASP A C 1
ATOM 764 O O . ASP A 1 95 ? 25.568 -3.356 -39.070 1.00 97.00 95 ASP A O 1
ATOM 768 N N . ILE A 1 96 ? 25.696 -4.700 -40.863 1.00 96.62 96 ILE A N 1
ATOM 769 C CA . ILE A 1 96 ? 24.332 -5.226 -40.723 1.00 96.62 96 ILE A CA 1
ATOM 770 C C . ILE A 1 96 ? 24.184 -5.964 -39.388 1.00 96.62 96 ILE A C 1
ATOM 772 O O . ILE A 1 96 ? 23.235 -5.703 -38.641 1.00 96.62 96 ILE A O 1
ATOM 776 N N . VAL A 1 97 ? 25.116 -6.860 -39.056 1.00 96.81 97 VAL A N 1
ATOM 777 C CA . VAL A 1 97 ? 25.080 -7.619 -37.796 1.00 96.81 97 VAL A CA 1
ATOM 778 C C . VAL A 1 97 ? 25.197 -6.687 -36.586 1.00 96.81 97 VAL A C 1
ATOM 780 O O . VAL A 1 97 ? 24.426 -6.814 -35.631 1.00 96.81 97 VAL A O 1
ATOM 783 N N . LEU A 1 98 ? 26.107 -5.711 -36.623 1.00 96.88 98 LEU A N 1
ATOM 784 C CA . LEU A 1 98 ? 26.263 -4.719 -35.556 1.00 96.88 98 LEU A CA 1
ATOM 785 C C . LEU A 1 98 ? 25.005 -3.865 -35.385 1.00 96.88 98 LEU A C 1
ATOM 787 O O . LEU A 1 98 ? 24.586 -3.612 -34.254 1.00 96.88 98 LEU A O 1
ATOM 791 N N . SER A 1 99 ? 24.360 -3.476 -36.483 1.00 97.25 99 SER A N 1
ATOM 792 C CA . SER A 1 99 ? 23.091 -2.746 -36.464 1.00 97.25 99 SER A CA 1
ATOM 793 C C . SER A 1 99 ? 21.971 -3.562 -35.808 1.00 97.25 99 SER A C 1
ATOM 795 O O . SER A 1 99 ? 21.242 -3.054 -34.952 1.00 97.25 99 SER A O 1
ATOM 797 N N . GLN A 1 100 ? 21.877 -4.859 -36.119 1.00 97.00 100 GLN A N 1
ATOM 798 C CA . GLN A 1 100 ? 20.912 -5.764 -35.484 1.00 97.00 100 GLN A CA 1
ATOM 799 C C . GLN A 1 100 ? 21.157 -5.903 -33.977 1.00 97.00 100 GLN A C 1
ATOM 801 O O . GLN A 1 100 ? 20.214 -5.810 -33.187 1.00 97.00 100 GLN A O 1
ATOM 806 N N . ILE A 1 101 ? 22.416 -6.070 -33.560 1.00 97.00 101 ILE A N 1
ATOM 807 C CA . ILE A 1 101 ? 22.788 -6.118 -32.139 1.00 97.00 101 ILE A CA 1
ATOM 808 C C . ILE A 1 101 ? 22.452 -4.787 -31.457 1.00 97.00 101 ILE A C 1
ATOM 810 O O . ILE A 1 101 ? 21.886 -4.784 -30.363 1.00 97.00 101 ILE A O 1
ATOM 814 N N . GLY A 1 102 ? 22.740 -3.659 -32.108 1.00 96.25 102 GLY A N 1
ATOM 815 C CA . GLY A 1 102 ? 22.404 -2.326 -31.612 1.00 96.25 102 GLY A CA 1
ATOM 816 C C . GLY A 1 102 ? 20.900 -2.150 -31.400 1.00 96.25 102 GLY A C 1
ATOM 817 O O . GLY A 1 102 ? 20.472 -1.684 -30.342 1.00 96.25 102 GLY A O 1
ATOM 818 N N . SER A 1 103 ? 20.086 -2.596 -32.359 1.00 96.75 103 SER A N 1
ATOM 819 C CA . SER A 1 103 ? 18.625 -2.584 -32.251 1.00 96.75 103 SER A CA 1
ATOM 820 C C . SER A 1 103 ? 18.129 -3.451 -31.090 1.00 96.75 103 SER A C 1
ATOM 822 O O . SER A 1 103 ? 17.315 -2.998 -30.282 1.00 96.75 103 SER A O 1
ATOM 824 N N . LEU A 1 104 ? 18.673 -4.663 -30.939 1.00 97.06 104 LEU A N 1
ATOM 825 C CA . LEU A 1 104 ? 18.309 -5.575 -29.856 1.00 97.06 104 LEU A CA 1
ATOM 826 C C . LEU A 1 104 ? 18.674 -5.007 -28.475 1.00 97.06 104 LEU A C 1
ATOM 828 O O . LEU A 1 104 ? 17.851 -5.033 -27.558 1.00 97.06 104 LEU A O 1
ATOM 832 N N . LEU A 1 105 ? 19.883 -4.460 -28.322 1.00 97.25 105 LEU A N 1
ATOM 833 C CA . LEU A 1 105 ? 20.332 -3.834 -27.075 1.00 97.25 105 LEU A CA 1
ATOM 834 C C . LEU A 1 105 ? 19.500 -2.599 -26.728 1.00 97.25 105 LEU A C 1
ATOM 836 O O . LEU A 1 105 ? 19.133 -2.420 -25.567 1.00 97.25 105 LEU A O 1
ATOM 840 N N . SER A 1 106 ? 19.151 -1.783 -27.724 1.00 97.12 106 SER A N 1
ATOM 841 C CA . SER A 1 106 ? 18.239 -0.653 -27.537 1.00 97.12 106 SER A CA 1
ATOM 842 C C . SER A 1 106 ? 16.859 -1.126 -27.067 1.00 97.12 106 SER A C 1
ATOM 844 O O . SER A 1 106 ? 16.312 -0.587 -26.103 1.00 97.12 106 SER A O 1
ATOM 846 N N . GLY A 1 107 ? 16.340 -2.208 -27.656 1.00 97.25 107 GLY A N 1
ATOM 847 C CA . GLY A 1 107 ? 15.118 -2.866 -27.196 1.00 97.25 107 GLY A CA 1
ATOM 848 C C . GLY A 1 107 ? 15.209 -3.301 -25.732 1.00 97.25 107 GLY A C 1
ATOM 849 O O . GLY A 1 107 ? 14.339 -2.958 -24.929 1.00 97.25 107 GLY A O 1
ATOM 850 N N . PHE A 1 108 ? 16.287 -3.988 -25.341 1.00 97.06 108 PHE A N 1
ATOM 851 C CA . PHE A 1 108 ? 16.496 -4.386 -23.946 1.00 97.06 108 PHE A CA 1
ATOM 852 C C . PHE A 1 108 ? 16.598 -3.194 -22.996 1.00 97.06 108 PHE A C 1
ATOM 854 O O . PHE A 1 108 ? 16.013 -3.237 -21.915 1.00 97.06 108 PHE A O 1
ATOM 861 N N . GLN A 1 109 ? 17.279 -2.117 -23.389 1.00 96.62 109 GLN A N 1
ATOM 862 C CA . GLN A 1 109 ? 17.357 -0.894 -22.595 1.00 96.62 109 GLN A CA 1
ATOM 863 C C . GLN A 1 109 ? 15.962 -0.312 -22.336 1.00 96.62 109 GLN A C 1
ATOM 865 O O . GLN A 1 109 ? 15.640 0.026 -21.195 1.00 96.62 109 GLN A O 1
ATOM 870 N N . VAL A 1 110 ? 15.120 -0.226 -23.370 1.00 97.25 110 VAL A N 1
ATOM 871 C CA . VAL A 1 110 ? 13.741 0.268 -23.242 1.00 97.25 110 VAL A CA 1
ATOM 872 C C . VAL A 1 110 ? 12.916 -0.651 -22.342 1.00 97.25 110 VAL A C 1
ATOM 874 O O . VAL A 1 110 ? 12.252 -0.170 -21.422 1.00 97.25 110 VAL A O 1
ATOM 877 N N . HIS A 1 111 ? 12.993 -1.968 -22.546 1.00 97.25 111 HIS A N 1
ATOM 878 C CA . HIS A 1 111 ? 12.265 -2.941 -21.730 1.00 97.25 111 HIS A CA 1
ATOM 879 C C . HIS A 1 111 ? 12.681 -2.899 -20.255 1.00 97.25 111 HIS A C 1
ATOM 881 O O . HIS A 1 111 ? 11.815 -2.873 -19.381 1.00 97.25 111 HIS A O 1
ATOM 887 N N . ILE A 1 112 ? 13.982 -2.834 -19.961 1.00 97.06 112 ILE A N 1
ATOM 888 C CA . ILE A 1 112 ? 14.493 -2.709 -18.589 1.00 97.06 112 ILE A CA 1
ATOM 889 C C . ILE A 1 112 ? 14.071 -1.367 -17.981 1.00 97.06 112 ILE A C 1
ATOM 891 O O . ILE A 1 112 ? 13.688 -1.320 -16.812 1.00 97.06 112 ILE A O 1
ATOM 895 N N . GLY A 1 113 ? 14.086 -0.287 -18.764 1.00 96.69 113 GLY A N 1
ATOM 896 C CA . GLY A 1 113 ? 13.588 1.021 -18.341 1.00 96.69 113 GLY A CA 1
ATOM 897 C C . GLY A 1 113 ? 12.111 0.978 -17.935 1.00 96.69 113 GLY A C 1
ATOM 898 O O . GLY A 1 113 ? 11.761 1.446 -16.849 1.00 96.69 113 GLY A O 1
ATOM 899 N N . SER A 1 114 ? 11.259 0.354 -18.756 1.00 97.25 114 SER A N 1
ATOM 900 C CA . SER A 1 114 ? 9.835 0.159 -18.445 1.00 97.25 114 SER A CA 1
ATOM 901 C C . SER A 1 114 ? 9.646 -0.692 -17.194 1.00 97.25 114 SER A C 1
ATOM 903 O O . SER A 1 114 ? 8.968 -0.271 -16.260 1.00 97.25 114 SER A O 1
ATOM 905 N N . LEU A 1 115 ? 10.312 -1.848 -17.127 1.00 97.19 115 LEU A N 1
ATOM 906 C CA . LEU A 1 115 ? 10.212 -2.765 -15.992 1.00 97.19 115 LEU A CA 1
ATOM 907 C C . LEU A 1 115 ? 10.671 -2.108 -14.682 1.00 97.19 115 LEU A C 1
ATOM 909 O O . LEU A 1 115 ? 10.040 -2.279 -13.641 1.00 97.19 115 LEU A O 1
ATOM 913 N N . SER A 1 116 ? 11.748 -1.322 -14.725 1.00 97.69 116 SER A N 1
ATOM 914 C CA . SER A 1 116 ? 12.246 -0.568 -13.571 1.00 97.69 116 SER A CA 1
ATOM 915 C C . SER A 1 116 ? 11.249 0.504 -13.116 1.00 97.69 116 SER A C 1
ATOM 917 O O . SER A 1 116 ? 10.995 0.654 -11.918 1.00 97.69 116 SER A O 1
ATOM 919 N N . SER A 1 117 ? 10.617 1.209 -14.061 1.00 97.19 117 SER A N 1
ATOM 920 C CA . SER A 1 117 ? 9.549 2.174 -13.773 1.00 97.19 117 SER A CA 1
ATOM 921 C C . SER A 1 117 ? 8.329 1.505 -13.127 1.00 97.19 117 SER A C 1
ATOM 923 O O . SER A 1 117 ? 7.820 1.977 -12.106 1.00 97.19 117 SER A O 1
ATOM 925 N N . GLU A 1 118 ? 7.893 0.364 -13.663 1.00 97.44 118 GLU A N 1
ATOM 926 C CA . GLU A 1 118 ? 6.791 -0.428 -13.110 1.00 97.44 118 GLU A CA 1
ATOM 927 C C . GLU A 1 118 ? 7.104 -0.928 -11.697 1.00 97.44 118 GLU A C 1
ATOM 929 O O . GLU A 1 118 ? 6.285 -0.771 -10.787 1.00 97.44 118 GLU A O 1
ATOM 934 N N . LEU A 1 119 ? 8.310 -1.461 -11.482 1.00 97.19 119 LEU A N 1
ATOM 935 C CA . LEU A 1 119 ? 8.774 -1.902 -10.169 1.00 97.19 119 LEU A CA 1
ATOM 936 C C . LEU A 1 119 ? 8.802 -0.740 -9.169 1.00 97.19 119 LEU A C 1
ATOM 938 O O . LEU A 1 119 ? 8.371 -0.896 -8.025 1.00 97.19 119 LEU A O 1
ATOM 942 N N . ARG A 1 120 ? 9.254 0.442 -9.599 1.00 97.00 120 ARG A N 1
ATOM 943 C CA . ARG A 1 120 ? 9.263 1.654 -8.774 1.00 97.00 120 ARG A CA 1
ATOM 944 C C . ARG A 1 120 ? 7.847 2.106 -8.414 1.00 97.00 120 ARG A C 1
ATOM 946 O O . ARG A 1 120 ? 7.591 2.368 -7.241 1.00 97.00 120 ARG A O 1
ATOM 953 N N . SER A 1 121 ? 6.912 2.107 -9.366 1.00 97.12 121 SER A N 1
ATOM 954 C CA . SER A 1 121 ? 5.494 2.396 -9.096 1.00 97.12 121 SER A CA 1
ATOM 955 C C . SER A 1 121 ? 4.882 1.397 -8.110 1.00 97.12 121 SER A C 1
ATOM 957 O O . SER A 1 121 ? 4.161 1.777 -7.183 1.00 97.12 121 SER A O 1
ATOM 959 N N . LEU A 1 122 ? 5.181 0.106 -8.273 1.00 97.56 122 LEU A N 1
ATOM 960 C CA . LEU A 1 122 ? 4.709 -0.934 -7.365 1.00 97.56 122 LEU A CA 1
ATOM 961 C C . LEU A 1 122 ? 5.279 -0.749 -5.953 1.00 97.56 122 LEU A C 1
ATOM 963 O O . LEU A 1 122 ? 4.546 -0.880 -4.971 1.00 97.56 122 LEU A O 1
ATOM 967 N N . HIS A 1 123 ? 6.560 -0.402 -5.845 1.00 96.69 123 HIS A N 1
ATOM 968 C CA . HIS A 1 123 ? 7.203 -0.117 -4.569 1.00 96.69 123 HIS A CA 1
ATOM 969 C C . HIS A 1 123 ? 6.570 1.092 -3.864 1.00 96.69 123 HIS A C 1
ATOM 971 O O . HIS A 1 123 ? 6.269 1.021 -2.673 1.00 96.69 123 HIS A O 1
ATOM 977 N N . GLU A 1 124 ? 6.278 2.171 -4.593 1.00 97.12 124 GLU A N 1
ATOM 978 C CA . GLU A 1 124 ? 5.575 3.339 -4.046 1.00 97.12 124 GLU A CA 1
ATOM 979 C C . GLU A 1 124 ? 4.183 2.967 -3.509 1.00 97.12 124 GLU A C 1
ATOM 981 O O . GLU A 1 124 ? 3.834 3.337 -2.384 1.00 97.12 124 GLU A O 1
ATOM 986 N N . LYS A 1 125 ? 3.419 2.147 -4.246 1.00 97.25 125 LYS A N 1
ATOM 987 C CA . LYS A 1 125 ? 2.123 1.619 -3.776 1.00 97.25 125 LYS A CA 1
ATOM 988 C C . LYS A 1 125 ? 2.265 0.774 -2.510 1.00 97.25 125 LYS A C 1
ATOM 990 O O . LYS A 1 125 ? 1.409 0.852 -1.627 1.00 97.25 125 LYS A O 1
ATOM 995 N N . PHE A 1 126 ? 3.320 -0.035 -2.411 1.00 97.06 126 PHE A N 1
ATOM 996 C CA . PHE A 1 126 ? 3.590 -0.843 -1.222 1.00 97.06 126 PHE A CA 1
ATOM 997 C C . PHE A 1 126 ? 3.876 0.031 0.004 1.00 97.06 126 PHE A C 1
ATOM 999 O O . PHE A 1 126 ? 3.304 -0.206 1.069 1.00 97.06 126 PHE A O 1
ATOM 1006 N N . LEU A 1 127 ? 4.704 1.070 -0.142 1.00 97.31 127 LEU A N 1
ATOM 1007 C CA . LEU A 1 127 ? 5.000 2.010 0.943 1.00 97.31 127 LEU A CA 1
ATOM 1008 C C . LEU A 1 127 ? 3.735 2.727 1.430 1.00 97.31 127 LEU A C 1
ATOM 1010 O O . LEU A 1 127 ? 3.466 2.780 2.632 1.00 97.31 127 LEU A O 1
ATOM 1014 N N . ASP A 1 128 ? 2.921 3.213 0.498 1.00 97.62 128 ASP A N 1
ATOM 1015 C CA . ASP A 1 128 ? 1.642 3.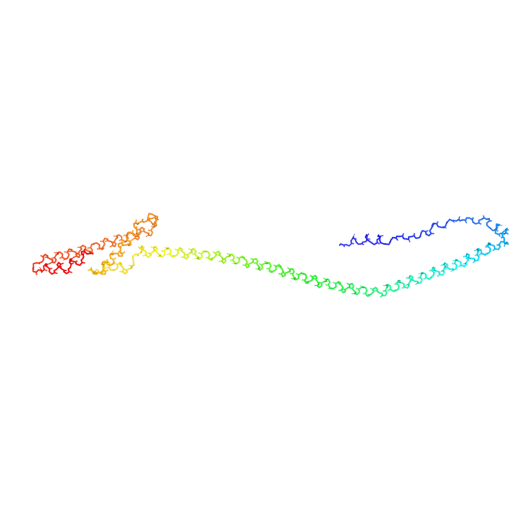868 0.774 1.00 97.62 128 ASP A CA 1
ATOM 1016 C C . ASP A 1 128 ? 0.645 2.920 1.476 1.00 97.62 128 ASP A C 1
ATOM 1018 O O . ASP A 1 128 ? 0.017 3.271 2.481 1.00 97.62 128 ASP A O 1
ATOM 1022 N N . LEU A 1 129 ? 0.565 1.657 1.038 1.00 96.69 129 LEU A N 1
ATOM 1023 C CA . LEU A 1 129 ? -0.212 0.627 1.732 1.00 96.69 129 LEU A CA 1
ATOM 1024 C C . LEU A 1 129 ? 0.313 0.365 3.152 1.00 96.69 129 LEU A C 1
ATOM 1026 O O . LEU A 1 129 ? -0.487 0.232 4.081 1.00 96.69 129 LEU A O 1
ATOM 1030 N N . GLY A 1 130 ? 1.632 0.344 3.341 1.00 97.31 130 GLY A N 1
ATOM 1031 C CA . GLY A 1 130 ? 2.264 0.205 4.652 1.00 97.31 130 GLY A CA 1
ATOM 1032 C C . GLY A 1 130 ? 1.863 1.324 5.617 1.00 97.31 130 GLY A C 1
ATOM 1033 O O . GLY A 1 130 ? 1.478 1.055 6.759 1.00 97.31 130 GLY A O 1
ATOM 1034 N N . VAL A 1 131 ? 1.863 2.576 5.148 1.00 97.19 131 VAL A N 1
ATOM 1035 C CA . VAL A 1 131 ? 1.415 3.735 5.939 1.00 97.19 131 VAL A CA 1
ATOM 1036 C C . VAL A 1 131 ? -0.070 3.623 6.281 1.00 97.19 131 VAL A C 1
ATOM 1038 O O . VAL A 1 131 ? -0.442 3.758 7.450 1.00 97.19 131 VAL A O 1
ATOM 1041 N N . ARG A 1 132 ? -0.927 3.311 5.299 1.00 97.19 132 ARG A N 1
ATOM 1042 C CA . ARG A 1 132 ? -2.366 3.109 5.538 1.00 97.19 132 ARG A CA 1
ATOM 1043 C C . ARG A 1 132 ? -2.635 2.020 6.568 1.00 97.19 132 ARG A C 1
ATOM 1045 O O . ARG A 1 132 ? -3.463 2.214 7.456 1.00 97.19 132 ARG A O 1
ATOM 1052 N N . LEU A 1 133 ? -1.930 0.896 6.480 1.00 97.38 133 LEU A N 1
ATOM 1053 C CA . LEU A 1 133 ? -2.080 -0.212 7.417 1.00 97.38 133 LEU A CA 1
ATOM 1054 C C . LEU A 1 133 ? -1.658 0.193 8.832 1.00 97.38 133 LEU A C 1
ATOM 1056 O O . LEU A 1 133 ? -2.385 -0.087 9.785 1.00 97.38 133 LEU A O 1
ATOM 1060 N N . LYS A 1 134 ? -0.532 0.902 8.974 1.00 96.88 134 LYS A N 1
ATOM 1061 C CA . LYS A 1 134 ? -0.072 1.419 10.270 1.00 96.88 134 LYS A CA 1
ATOM 1062 C C . LYS A 1 134 ? -1.092 2.383 10.879 1.00 96.88 134 LYS A C 1
ATOM 1064 O O . LYS A 1 134 ? -1.443 2.233 12.048 1.00 96.88 134 LYS A O 1
ATOM 1069 N N . ASN A 1 135 ? -1.618 3.313 10.085 1.00 97.12 135 ASN A N 1
ATOM 1070 C CA . ASN A 1 135 ? -2.650 4.253 10.526 1.00 97.12 135 ASN A CA 1
ATOM 1071 C C . ASN A 1 135 ? -3.933 3.528 10.942 1.00 97.12 135 ASN A C 1
ATOM 1073 O O . ASN A 1 135 ? -4.494 3.833 11.994 1.00 97.12 135 ASN A O 1
ATOM 1077 N N . ARG A 1 136 ? -4.364 2.526 10.166 1.00 97.00 136 ARG A N 1
ATOM 1078 C CA . ARG A 1 136 ? -5.548 1.725 10.489 1.00 97.00 136 ARG A CA 1
ATOM 1079 C C . ARG A 1 136 ? -5.365 0.947 11.787 1.00 97.00 136 ARG A C 1
ATOM 1081 O O . ARG A 1 136 ? -6.262 0.979 12.616 1.00 97.00 136 ARG A O 1
ATOM 1088 N N . LYS A 1 137 ? -4.200 0.331 12.002 1.00 96.62 137 LYS A N 1
ATOM 1089 C CA . LYS A 1 137 ? -3.891 -0.400 13.239 1.00 96.62 137 LYS A CA 1
ATOM 1090 C C . LYS A 1 137 ? -3.863 0.525 14.458 1.00 96.62 137 LYS A C 1
ATOM 1092 O O . LYS A 1 137 ? -4.402 0.181 15.503 1.00 96.62 137 LYS A O 1
ATOM 1097 N N . LEU A 1 138 ? -3.295 1.725 14.320 1.00 96.06 138 LEU A N 1
ATOM 1098 C CA . LEU A 1 138 ? -3.314 2.735 15.383 1.00 96.06 138 LEU A CA 1
ATOM 1099 C C . LEU A 1 138 ? -4.739 3.199 15.710 1.00 96.06 138 LEU A C 1
ATOM 1101 O O . LEU A 1 138 ? -5.084 3.329 16.884 1.00 96.06 138 LEU A O 1
ATOM 1105 N N . ALA A 1 139 ? -5.562 3.444 14.689 1.00 94.75 139 ALA A N 1
ATOM 1106 C CA . ALA A 1 139 ? -6.963 3.802 14.875 1.00 94.75 139 ALA A CA 1
ATOM 1107 C C . ALA A 1 139 ? -7.749 2.659 15.531 1.00 94.75 139 ALA A C 1
ATOM 1109 O O . ALA A 1 139 ? -8.478 2.900 16.485 1.00 94.75 139 ALA A O 1
ATOM 1110 N N . GLU A 1 140 ? -7.545 1.422 15.079 1.00 95.19 140 GLU A N 1
ATOM 1111 C CA . GLU A 1 140 ? -8.145 0.214 15.648 1.00 95.19 140 GLU A CA 1
ATOM 1112 C C . GLU A 1 140 ? -7.799 0.060 17.129 1.00 95.19 140 GLU A C 1
ATOM 1114 O O . GLU A 1 140 ? -8.703 -0.100 17.937 1.00 95.19 140 GLU A O 1
ATOM 1119 N N . THR A 1 141 ? -6.526 0.196 17.518 1.00 94.31 141 THR A N 1
ATOM 1120 C CA . THR A 1 141 ? -6.126 0.108 18.934 1.00 94.31 141 THR A CA 1
ATOM 1121 C C . THR A 1 141 ? -6.780 1.202 19.781 1.00 94.31 141 THR A C 1
ATOM 1123 O O . THR A 1 141 ? -7.279 0.924 20.869 1.00 94.31 141 THR A O 1
ATOM 1126 N N . LYS A 1 142 ? -6.826 2.446 19.283 1.00 89.38 142 LYS A N 1
ATOM 1127 C CA . LYS A 1 142 ? -7.481 3.557 19.993 1.00 89.38 142 LYS A CA 1
ATOM 1128 C C . LYS A 1 142 ? -8.989 3.344 20.128 1.00 89.38 142 LYS A C 1
ATOM 1130 O O . LYS A 1 142 ? -9.548 3.605 21.189 1.00 89.38 142 LYS A O 1
ATOM 1135 N N . LEU A 1 143 ? -9.641 2.872 19.068 1.00 88.62 143 LEU A N 1
ATOM 1136 C CA . LEU A 1 143 ? -11.074 2.588 19.066 1.00 88.62 143 LEU A CA 1
ATOM 1137 C C . LEU A 1 143 ? -11.413 1.386 19.949 1.00 88.62 143 LEU A C 1
ATOM 1139 O O . LEU A 1 143 ? -12.389 1.454 20.684 1.00 88.62 143 LEU A O 1
ATOM 1143 N N . ALA A 1 144 ? -10.607 0.324 19.928 1.00 90.25 144 ALA A N 1
ATOM 1144 C CA . ALA A 1 144 ? -10.786 -0.843 20.787 1.00 90.25 144 ALA A CA 1
ATOM 1145 C C . ALA A 1 144 ? -10.700 -0.457 22.269 1.00 90.25 144 ALA A C 1
ATOM 1147 O O . ALA A 1 144 ? -11.628 -0.745 23.017 1.00 90.25 144 ALA A O 1
ATOM 1148 N N . ALA A 1 145 ? -9.663 0.293 22.663 1.00 87.06 145 ALA A N 1
ATOM 1149 C CA . ALA A 1 145 ? -9.531 0.800 24.030 1.00 87.06 145 ALA A CA 1
ATOM 1150 C C . ALA A 1 145 ? -10.734 1.671 24.437 1.00 87.06 145 ALA A C 1
ATOM 1152 O O . ALA A 1 145 ? -11.269 1.535 25.533 1.00 87.06 145 ALA A O 1
ATOM 1153 N N . PHE A 1 146 ? -11.218 2.529 23.533 1.00 84.69 146 PHE A N 1
ATOM 1154 C CA . PHE A 1 146 ? -12.417 3.326 23.784 1.00 84.69 146 PHE A CA 1
ATOM 1155 C C . PHE A 1 146 ? -13.678 2.461 23.974 1.00 84.69 146 PHE A C 1
ATOM 1157 O O . PHE A 1 146 ? -14.457 2.701 24.898 1.00 84.69 146 PHE A O 1
ATOM 1164 N N . VAL A 1 147 ? -13.881 1.452 23.119 1.00 85.81 147 VAL A N 1
ATOM 1165 C CA . VAL A 1 147 ? -15.022 0.525 23.190 1.00 85.81 147 VAL A CA 1
ATOM 1166 C C . VAL A 1 147 ? -14.980 -0.302 24.479 1.00 85.81 147 VAL A C 1
ATOM 1168 O O . VAL A 1 147 ? -16.013 -0.466 25.128 1.00 85.81 147 VAL A O 1
ATOM 1171 N N . GLU A 1 148 ? -13.806 -0.780 24.888 1.00 85.62 148 GLU A N 1
ATOM 1172 C CA . GLU A 1 148 ? -13.630 -1.521 26.140 1.00 85.62 148 GLU A CA 1
ATOM 1173 C C . GLU A 1 148 ? -13.984 -0.685 27.372 1.00 85.62 148 GLU A C 1
ATOM 1175 O O . GLU A 1 148 ? -14.618 -1.198 28.298 1.00 85.62 148 GLU A O 1
ATOM 1180 N N . GLU A 1 149 ? -13.640 0.603 27.383 1.00 83.19 149 GLU A N 1
ATOM 1181 C CA . GLU A 1 149 ? -13.953 1.499 28.498 1.00 83.19 149 GLU A CA 1
ATOM 1182 C C . GLU A 1 149 ? -15.452 1.815 28.574 1.00 83.19 149 GLU A C 1
ATOM 1184 O O . GLU A 1 149 ? -16.059 1.721 29.643 1.00 83.19 149 GLU A O 1
ATOM 1189 N N . ILE A 1 150 ? -16.098 2.101 27.442 1.00 81.12 150 ILE A N 1
ATOM 1190 C CA . ILE A 1 150 ? -17.492 2.560 27.413 1.00 81.12 150 ILE A CA 1
ATOM 1191 C C . ILE A 1 150 ? -18.529 1.426 27.504 1.00 81.12 150 ILE A C 1
ATOM 1193 O O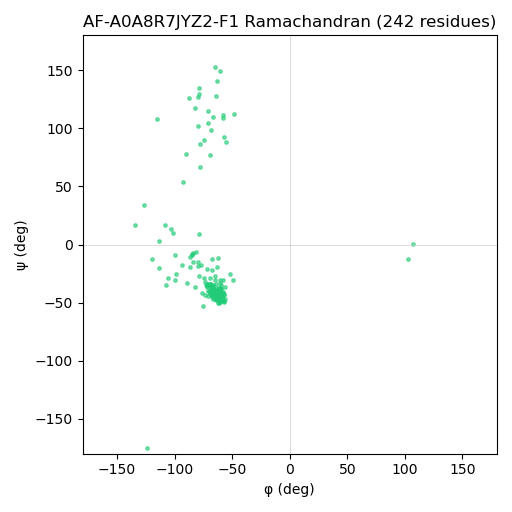 . ILE A 1 150 ? -19.572 1.588 28.142 1.00 81.12 150 ILE A O 1
ATOM 1197 N N . VAL A 1 151 ? -18.276 0.267 26.888 1.00 84.69 151 VAL A N 1
ATOM 1198 C CA . VAL A 1 151 ? -19.268 -0.814 26.796 1.00 84.69 151 VAL A CA 1
ATOM 1199 C C . VAL A 1 151 ? -19.333 -1.580 28.111 1.00 84.69 151 VAL A C 1
ATOM 1201 O O . VAL A 1 151 ? -18.315 -2.026 28.638 1.00 84.69 151 VAL A O 1
ATOM 1204 N N . ALA A 1 152 ? -20.536 -1.769 28.652 1.00 85.44 152 ALA A N 1
ATOM 1205 C CA . ALA A 1 152 ? -20.766 -2.697 29.753 1.00 85.44 152 ALA A CA 1
ATOM 1206 C C . ALA A 1 152 ? -20.920 -4.127 29.196 1.00 85.44 152 ALA A C 1
ATOM 1208 O O . ALA A 1 152 ? -21.861 -4.369 28.439 1.00 85.44 152 ALA A O 1
ATOM 1209 N N . PRO A 1 153 ? -20.039 -5.082 29.552 1.00 86.94 153 PRO A N 1
ATOM 1210 C CA . PRO A 1 153 ? -20.168 -6.460 29.088 1.00 86.94 153 PRO A CA 1
ATOM 1211 C C . PRO A 1 153 ? -21.490 -7.093 29.552 1.00 86.94 153 PRO A C 1
ATOM 1213 O O . PRO A 1 153 ? -21.934 -6.799 30.664 1.00 86.94 153 PRO A O 1
ATOM 1216 N N . PRO A 1 154 ? -22.083 -8.031 28.791 1.00 85.69 154 PRO A N 1
ATOM 1217 C CA . PRO A 1 154 ? -23.335 -8.691 29.176 1.00 85.69 154 PRO A CA 1
ATOM 1218 C C . PRO A 1 154 ? -23.260 -9.366 30.551 1.00 85.69 154 PRO A C 1
ATOM 1220 O O . PRO A 1 154 ? -24.203 -9.300 31.331 1.00 85.69 154 PRO A O 1
ATOM 1223 N N . GLY A 1 155 ? -22.104 -9.948 30.892 1.00 87.19 155 GLY A N 1
ATOM 1224 C CA . GLY A 1 155 ? -21.871 -10.531 32.216 1.00 87.19 155 GLY A CA 1
ATOM 1225 C C . GLY A 1 155 ? -21.964 -9.506 33.351 1.00 87.19 155 GLY A C 1
ATOM 1226 O O . GLY A 1 155 ? -22.530 -9.808 34.397 1.00 87.19 155 GLY A O 1
ATOM 1227 N N . LEU A 1 156 ? -21.489 -8.275 33.127 1.00 86.12 156 LEU A N 1
ATOM 1228 C CA . LEU A 1 156 ? -21.623 -7.181 34.092 1.00 86.12 156 LEU A CA 1
ATOM 1229 C C . LEU A 1 156 ? -23.091 -6.762 34.246 1.00 86.12 156 LEU A C 1
ATOM 1231 O O . LEU A 1 156 ? -23.557 -6.548 35.362 1.00 86.12 156 LEU A O 1
ATOM 1235 N N . VAL A 1 157 ? -23.825 -6.672 33.133 1.00 87.44 157 VAL A N 1
ATOM 1236 C CA . VAL A 1 157 ? -25.255 -6.330 33.136 1.00 87.44 157 VAL A CA 1
ATOM 1237 C C . VAL A 1 157 ? -26.057 -7.373 33.918 1.00 87.44 157 VAL A C 1
ATOM 1239 O O . VAL A 1 157 ? -26.801 -7.010 34.827 1.00 87.44 157 VAL A O 1
ATOM 1242 N N . ASN A 1 158 ? -25.846 -8.660 33.640 1.00 87.81 158 ASN A N 1
ATOM 1243 C CA . ASN A 1 158 ? -26.535 -9.756 34.326 1.00 87.81 158 ASN A CA 1
ATOM 1244 C C . ASN A 1 158 ? -26.177 -9.814 35.816 1.00 87.81 158 ASN A C 1
ATOM 1246 O O . ASN A 1 158 ? -27.057 -9.992 36.655 1.00 87.81 158 ASN A O 1
ATOM 1250 N N . ALA A 1 159 ? -24.908 -9.588 36.171 1.00 87.25 159 ALA A N 1
ATOM 1251 C CA . ALA A 1 159 ? -24.492 -9.514 37.570 1.00 87.25 159 ALA A CA 1
ATOM 1252 C C . ALA A 1 159 ? -25.228 -8.398 38.332 1.00 87.25 159 ALA A C 1
ATOM 1254 O O . ALA A 1 159 ? -25.611 -8.583 39.484 1.00 87.25 159 ALA A O 1
ATOM 1255 N N . ILE A 1 160 ? -25.487 -7.258 37.685 1.00 87.56 160 ILE A N 1
ATOM 1256 C CA . ILE A 1 160 ? -26.203 -6.136 38.302 1.00 87.56 160 ILE A CA 1
ATOM 1257 C C . ILE A 1 160 ? -27.714 -6.397 38.389 1.00 87.56 160 ILE A C 1
ATOM 1259 O O . ILE A 1 160 ? -28.343 -6.076 39.400 1.00 87.56 160 ILE A O 1
ATOM 1263 N N . ILE A 1 161 ? -28.317 -6.962 37.341 1.00 86.25 161 ILE A N 1
ATOM 1264 C CA . ILE A 1 161 ? -29.767 -7.186 37.291 1.00 86.25 161 ILE A CA 1
ATOM 1265 C C . ILE A 1 161 ? -30.159 -8.374 38.173 1.00 86.25 161 ILE A C 1
ATOM 1267 O O . ILE A 1 161 ? -30.979 -8.206 39.080 1.00 86.25 161 ILE A O 1
ATOM 1271 N N . ASP A 1 162 ? -29.517 -9.526 37.986 1.00 85.25 162 ASP A N 1
ATOM 1272 C CA . ASP A 1 162 ? -29.924 -10.805 38.578 1.00 85.25 162 ASP A CA 1
ATOM 1273 C C . ASP A 1 162 ? -29.021 -11.243 39.737 1.00 85.25 162 ASP A C 1
ATOM 1275 O O . ASP A 1 162 ? -29.511 -11.832 40.696 1.00 85.25 162 ASP A O 1
ATOM 1279 N N . GLY A 1 163 ? -27.743 -10.852 39.751 1.00 83.06 163 GLY A N 1
ATOM 1280 C CA . GLY A 1 163 ? -26.772 -11.300 40.763 1.00 83.06 163 GLY A CA 1
ATOM 1281 C C . GLY A 1 163 ? -27.087 -10.881 42.206 1.00 83.06 163 GLY A C 1
ATOM 1282 O O . GLY A 1 163 ? -27.538 -9.764 42.461 1.00 83.06 163 GLY A O 1
ATOM 1283 N N . GLU A 1 164 ? -26.853 -11.767 43.171 1.00 81.56 164 GLU A N 1
ATOM 1284 C CA . GLU A 1 164 ? -27.047 -11.474 44.597 1.00 81.56 164 GLU A CA 1
ATOM 1285 C C . GLU A 1 164 ? -26.091 -10.385 45.103 1.00 81.56 164 GLU A C 1
ATOM 1287 O O . GLU A 1 164 ? -24.993 -10.209 44.578 1.00 81.56 164 GLU A O 1
ATOM 1292 N N . VAL A 1 165 ? -26.497 -9.648 46.142 1.00 81.56 165 VAL A N 1
ATOM 1293 C CA . VAL A 1 165 ? -25.674 -8.579 46.729 1.00 81.56 165 VAL A CA 1
ATOM 1294 C C . VAL A 1 165 ? -24.594 -9.201 47.622 1.00 81.56 165 VAL A C 1
ATOM 1296 O O . VAL A 1 165 ? -24.785 -9.376 48.822 1.00 81.56 165 VAL A O 1
ATOM 1299 N N . ASN A 1 166 ? -23.468 -9.562 47.007 1.00 81.69 166 ASN A N 1
ATOM 1300 C CA . ASN A 1 166 ? -22.275 -10.135 47.636 1.00 81.69 166 ASN A CA 1
ATOM 1301 C C . ASN A 1 166 ? -21.011 -9.300 47.316 1.00 81.69 166 ASN A C 1
ATOM 1303 O O . ASN A 1 166 ? -21.090 -8.257 46.661 1.00 81.69 166 ASN A O 1
ATOM 1307 N N . ASP A 1 167 ? -19.829 -9.751 47.745 1.00 80.06 167 ASP A N 1
ATOM 1308 C CA . ASP A 1 167 ? -18.563 -9.040 47.483 1.00 80.06 167 ASP A CA 1
ATOM 1309 C C . ASP A 1 167 ? -18.259 -8.898 45.973 1.00 80.06 167 ASP A C 1
ATOM 1311 O O . ASP A 1 167 ? -17.678 -7.900 45.535 1.00 80.06 167 ASP A O 1
ATOM 1315 N N . ASP A 1 168 ? -18.702 -9.845 45.140 1.00 82.56 168 ASP A N 1
ATOM 1316 C CA . ASP A 1 168 ? -18.553 -9.779 43.678 1.00 82.56 168 ASP A CA 1
ATOM 1317 C C . ASP A 1 168 ? -19.515 -8.772 43.028 1.00 82.56 168 ASP A C 1
ATOM 1319 O O . ASP A 1 168 ? -19.181 -8.131 42.022 1.00 82.56 168 ASP A O 1
ATOM 1323 N N . TYR A 1 169 ? -20.674 -8.537 43.642 1.00 86.81 169 TYR A N 1
ATOM 1324 C CA . TYR A 1 169 ? -21.582 -7.460 43.264 1.00 86.81 169 TYR A CA 1
ATOM 1325 C C . TYR A 1 169 ? -20.957 -6.088 43.531 1.00 86.81 169 TYR A C 1
ATOM 1327 O O . TYR A 1 169 ? -21.073 -5.192 42.695 1.00 86.81 169 TYR A O 1
ATOM 1335 N N . ILE A 1 170 ? -20.216 -5.918 44.634 1.00 84.50 170 ILE A N 1
ATOM 1336 C CA . ILE A 1 170 ? -19.473 -4.674 44.910 1.00 84.50 170 ILE A CA 1
ATOM 1337 C C . ILE A 1 170 ? -18.397 -4.441 43.838 1.00 84.50 170 ILE A C 1
ATOM 1339 O O . ILE A 1 170 ? -18.260 -3.325 43.329 1.00 84.50 170 ILE A O 1
ATOM 1343 N N . LYS A 1 171 ? -17.662 -5.487 43.432 1.00 87.25 171 LYS A N 1
ATOM 1344 C CA . LYS A 1 171 ? -16.690 -5.397 42.322 1.00 87.25 171 LYS A CA 1
ATOM 1345 C C . LYS A 1 171 ? -17.371 -4.986 41.014 1.00 87.25 171 LYS A C 1
ATOM 1347 O O . LYS A 1 171 ? -16.868 -4.110 40.310 1.00 87.25 171 LYS A O 1
ATOM 1352 N N . SER A 1 172 ? -18.537 -5.560 40.729 1.00 86.88 172 SER A N 1
ATOM 1353 C CA . SER A 1 172 ? -19.364 -5.213 39.568 1.00 86.88 172 SER A CA 1
ATOM 1354 C C . SER A 1 172 ? -19.843 -3.756 39.625 1.00 86.88 172 SER A C 1
ATOM 1356 O O . SER A 1 172 ? -19.760 -3.029 38.635 1.00 86.88 172 SER A O 1
ATOM 1358 N N . LEU A 1 173 ? -20.248 -3.270 40.801 1.00 87.44 173 LEU A N 1
ATOM 1359 C CA . LEU A 1 173 ? -20.642 -1.876 41.018 1.00 87.44 173 LEU A CA 1
ATOM 1360 C C . LEU A 1 173 ? -19.468 -0.905 40.807 1.00 87.44 173 LEU A C 1
ATOM 1362 O O . LEU A 1 173 ? -19.630 0.150 40.192 1.00 87.44 173 LEU A O 1
ATOM 1366 N N . ASN A 1 174 ? -18.270 -1.276 41.268 1.00 88.00 174 ASN A N 1
ATOM 1367 C CA . ASN A 1 174 ? -17.045 -0.512 41.039 1.00 88.00 174 ASN A CA 1
ATOM 1368 C C . ASN A 1 174 ? -16.673 -0.461 39.553 1.00 88.00 174 ASN A C 1
ATOM 1370 O O . ASN A 1 174 ? -16.297 0.601 39.053 1.00 88.00 174 ASN A O 1
ATOM 1374 N N . MET A 1 175 ? -16.827 -1.573 38.829 1.00 86.44 175 MET A N 1
ATOM 1375 C CA . MET A 1 175 ? -16.643 -1.615 37.378 1.00 86.44 175 MET A CA 1
ATOM 1376 C C . MET A 1 175 ? -17.634 -0.675 36.675 1.00 86.44 175 MET A C 1
ATOM 1378 O O . MET A 1 175 ? -17.224 0.154 35.865 1.00 86.44 175 MET A O 1
ATOM 1382 N N . LEU A 1 176 ? -18.921 -0.728 37.036 1.00 88.56 176 LEU A N 1
ATOM 1383 C CA . LEU A 1 176 ? -19.945 0.175 36.502 1.00 88.56 176 LEU A CA 1
ATOM 1384 C C . LEU A 1 176 ? -19.622 1.650 36.789 1.00 88.56 176 LEU A C 1
ATOM 1386 O O . LEU A 1 176 ? -19.764 2.499 35.913 1.00 88.56 176 LEU A O 1
ATOM 1390 N N . SER A 1 177 ? -19.168 1.957 38.005 1.00 87.19 177 SER A N 1
ATOM 1391 C CA . SER A 1 177 ? -18.793 3.312 38.419 1.00 87.19 177 SER A CA 1
ATOM 1392 C C . SER A 1 177 ? -17.638 3.870 37.583 1.00 87.19 177 SER A C 1
ATOM 1394 O O . SER A 1 177 ? -17.707 5.012 37.127 1.00 87.19 177 SER A O 1
ATOM 1396 N N . LYS A 1 178 ? -16.605 3.060 37.305 1.00 87.12 178 LYS A N 1
ATOM 1397 C CA . LYS A 1 178 ? -15.501 3.445 36.408 1.00 87.12 178 LYS A CA 1
ATOM 1398 C C . LYS A 1 178 ? -16.009 3.777 35.002 1.00 87.12 178 LYS A C 1
ATOM 1400 O O . LYS A 1 178 ? -15.693 4.848 34.487 1.00 87.12 178 LYS A O 1
ATOM 1405 N N . LYS A 1 179 ? -16.875 2.927 34.440 1.00 86.56 179 LYS A N 1
ATOM 1406 C CA . LYS A 1 179 ? -17.483 3.129 33.111 1.00 86.56 179 LYS A CA 1
ATOM 1407 C C . LYS A 1 179 ? -18.348 4.393 33.041 1.00 86.56 179 LYS A C 1
ATOM 1409 O O . LYS A 1 179 ? -18.256 5.161 32.087 1.00 86.56 179 LYS A O 1
ATOM 1414 N N . LEU A 1 180 ? -19.138 4.663 34.083 1.00 84.25 180 LEU A N 1
ATOM 1415 C CA . LEU A 1 180 ? -19.939 5.888 34.204 1.00 84.25 180 LEU A CA 1
ATOM 1416 C C . LEU A 1 180 ? -19.077 7.152 34.282 1.00 84.25 180 LEU A C 1
ATOM 1418 O O . LEU A 1 180 ? -19.422 8.158 33.666 1.00 84.25 180 LEU A O 1
ATOM 1422 N N . ARG A 1 181 ? -17.959 7.109 35.018 1.00 84.00 181 ARG A N 1
ATOM 1423 C CA . ARG A 1 181 ? -17.017 8.235 35.094 1.00 84.00 181 ARG A CA 1
ATOM 1424 C C . ARG A 1 181 ? -16.383 8.504 33.737 1.00 84.00 181 ARG A C 1
ATOM 1426 O O . ARG A 1 181 ? -16.394 9.646 33.295 1.00 84.00 181 ARG A O 1
ATOM 1433 N N . PHE A 1 182 ? -15.913 7.469 33.045 1.00 79.62 182 PHE A N 1
ATOM 1434 C CA . PHE A 1 182 ? -15.342 7.614 31.706 1.00 79.62 182 PHE A CA 1
ATOM 1435 C C . PHE A 1 182 ? -16.332 8.270 30.725 1.00 79.62 182 PHE A C 1
ATOM 1437 O O . PHE A 1 182 ? -15.983 9.218 30.026 1.00 79.62 182 PHE A O 1
ATOM 1444 N N . ALA A 1 183 ? -17.608 7.869 30.764 1.00 76.94 183 ALA A N 1
ATOM 1445 C CA . ALA A 1 183 ? -18.675 8.461 29.950 1.00 76.94 183 ALA A CA 1
ATOM 1446 C C . ALA A 1 183 ? -19.034 9.927 30.304 1.00 76.94 183 ALA A C 1
ATOM 1448 O O . ALA A 1 183 ? -19.770 10.581 29.559 1.00 76.94 183 ALA A O 1
ATOM 1449 N N . GLN A 1 184 ? -18.567 10.454 31.442 1.00 72.88 184 GLN A N 1
ATOM 1450 C CA . GLN A 1 184 ? -18.808 11.837 31.877 1.00 72.88 184 GLN A CA 1
ATOM 1451 C C . GLN A 1 184 ? -17.646 12.786 31.568 1.00 72.88 184 GLN A C 1
ATOM 1453 O O . GLN A 1 184 ? -17.882 13.986 31.451 1.00 72.88 184 GLN A O 1
ATOM 1458 N N . VAL A 1 185 ? -16.420 12.272 31.443 1.00 65.50 185 VAL A N 1
ATOM 1459 C CA . VAL A 1 185 ? -15.197 13.087 31.511 1.00 65.50 185 VAL A CA 1
ATOM 1460 C C . VAL A 1 185 ? -14.892 13.858 30.224 1.00 65.50 185 VAL A C 1
ATOM 1462 O O . VAL A 1 185 ? -14.297 14.924 30.325 1.00 65.50 185 VAL A O 1
ATOM 1465 N N . ASP A 1 186 ? -15.328 13.402 29.042 1.00 63.09 186 ASP A N 1
ATOM 1466 C CA . ASP A 1 186 ? -14.820 13.973 27.784 1.00 63.09 186 ASP A CA 1
ATOM 1467 C C . ASP A 1 186 ? -15.875 14.706 26.918 1.00 63.09 186 ASP A C 1
ATOM 1469 O O . ASP A 1 186 ? -16.724 14.070 26.281 1.00 63.09 186 ASP A O 1
ATOM 1473 N N . PRO A 1 187 ? -15.842 16.053 26.829 1.00 57.28 187 PRO A N 1
ATOM 1474 C CA . PRO A 1 187 ? -16.764 16.849 26.008 1.00 57.28 187 PRO A CA 1
ATOM 1475 C C . PRO A 1 187 ? -16.704 16.526 24.508 1.00 57.28 187 PRO A C 1
ATOM 1477 O O . PRO A 1 187 ? -17.731 16.570 23.835 1.00 57.28 187 PRO A O 1
ATOM 1480 N N . LEU A 1 188 ? -15.527 16.155 23.989 1.00 57.50 188 LEU A N 1
ATOM 1481 C CA . LEU A 1 188 ? -15.339 15.777 22.581 1.00 57.50 188 LEU A CA 1
ATOM 1482 C C . LEU A 1 188 ? -15.958 14.409 22.255 1.00 57.50 188 LEU A C 1
ATOM 1484 O O . LEU A 1 188 ? -16.502 14.220 21.169 1.00 57.50 188 LEU A O 1
ATOM 1488 N N . LEU A 1 189 ? -15.940 13.468 23.204 1.00 59.78 189 LEU A N 1
ATOM 1489 C CA . LEU A 1 189 ? -16.558 12.148 23.038 1.00 59.78 189 LEU A CA 1
ATOM 1490 C C . LEU A 1 189 ? -18.090 12.226 23.112 1.00 59.78 189 LEU A C 1
ATOM 1492 O O . LEU A 1 189 ? -18.784 11.487 22.404 1.00 59.78 189 LEU A O 1
ATOM 1496 N N . ASN A 1 190 ? -18.622 13.159 23.918 1.00 60.00 190 ASN A N 1
ATOM 1497 C CA . ASN A 1 190 ? -20.060 13.421 24.092 1.00 60.00 190 ASN A CA 1
ATOM 1498 C C . ASN A 1 190 ? -20.776 13.879 22.805 1.00 60.00 190 ASN A C 1
ATOM 1500 O O . ASN A 1 190 ? -22.007 13.890 22.771 1.00 60.00 190 ASN A O 1
ATOM 1504 N N . ALA A 1 191 ? -20.038 14.215 21.742 1.00 61.31 191 ALA A N 1
ATOM 1505 C CA . ALA A 1 191 ? -20.603 14.524 20.430 1.00 61.31 191 ALA A CA 1
ATOM 1506 C C . ALA A 1 191 ? -21.034 13.272 19.635 1.00 61.31 191 ALA A C 1
ATOM 1508 O O . ALA A 1 191 ? -21.816 13.384 18.688 1.00 61.31 191 ALA A O 1
ATOM 1509 N N . SER A 1 192 ? -20.553 12.072 19.993 1.00 70.00 192 SER A N 1
ATOM 1510 C CA . SER A 1 192 ? -20.904 10.848 19.264 1.00 70.00 192 SER A CA 1
ATOM 1511 C C . SER A 1 192 ? -22.294 10.323 19.653 1.00 70.00 192 SER A C 1
ATOM 1513 O O . SER A 1 192 ? -22.638 10.220 20.833 1.00 70.00 192 SER A O 1
ATOM 1515 N N . LYS A 1 193 ? -23.102 9.936 18.653 1.00 75.38 193 LYS A N 1
ATOM 1516 C CA . LYS A 1 193 ? -24.430 9.329 18.880 1.00 75.38 193 LYS A CA 1
ATOM 1517 C C . LYS A 1 193 ? -24.339 8.044 19.715 1.00 75.38 193 LYS A C 1
ATOM 1519 O O . LYS A 1 193 ? -25.114 7.877 20.648 1.00 75.38 193 LYS A O 1
ATOM 1524 N N . ALA A 1 194 ? -23.340 7.201 19.443 1.00 73.88 194 ALA A N 1
ATOM 1525 C CA . ALA A 1 194 ? -23.132 5.943 20.161 1.00 73.88 194 ALA A CA 1
ATOM 1526 C C . ALA A 1 194 ? -22.862 6.147 21.662 1.00 73.88 194 ALA A C 1
ATOM 1528 O O . ALA A 1 194 ? -23.412 5.417 22.484 1.00 73.88 194 ALA A O 1
ATOM 1529 N N . LEU A 1 195 ? -22.075 7.163 22.048 1.00 77.88 195 LEU A N 1
ATOM 1530 C CA . LEU A 1 195 ? -21.862 7.456 23.469 1.00 77.88 195 LEU A CA 1
ATOM 1531 C C . LEU A 1 195 ? -23.142 7.947 24.143 1.00 77.88 195 LEU A C 1
ATOM 1533 O O . LEU A 1 195 ? -23.375 7.601 25.296 1.00 77.88 195 LEU A O 1
ATOM 1537 N N . LYS A 1 196 ? -23.991 8.711 23.449 1.00 80.38 196 LYS A N 1
ATOM 1538 C CA . LYS A 1 196 ? -25.273 9.157 24.008 1.00 80.38 196 LYS A CA 1
ATOM 1539 C C . LYS A 1 196 ? -26.182 7.971 24.349 1.00 80.38 196 LYS A C 1
ATOM 1541 O O . LYS A 1 196 ? -26.722 7.933 25.456 1.00 80.38 196 LYS A O 1
ATOM 1546 N N . ASP A 1 197 ? -26.286 7.002 23.443 1.00 82.81 197 ASP A N 1
ATOM 1547 C CA . ASP A 1 197 ? -27.101 5.799 23.639 1.00 82.81 197 ASP A CA 1
ATOM 1548 C C . ASP A 1 197 ? -26.528 4.923 24.765 1.00 82.81 197 ASP A C 1
ATOM 1550 O O . ASP A 1 197 ? -27.241 4.552 25.698 1.00 82.81 197 ASP A O 1
ATOM 1554 N N . ILE A 1 198 ? -25.213 4.674 24.760 1.00 84.81 198 ILE A N 1
ATOM 1555 C CA . ILE A 1 198 ? -24.562 3.866 25.804 1.00 84.81 198 ILE A CA 1
ATOM 1556 C C . ILE A 1 198 ? -24.635 4.557 27.172 1.00 84.81 198 ILE A C 1
ATOM 1558 O O . ILE A 1 198 ? -24.894 3.904 28.179 1.00 84.81 198 ILE A O 1
ATOM 1562 N N . LYS A 1 199 ? -24.474 5.882 27.236 1.00 83.19 199 LYS A N 1
ATOM 1563 C CA . LYS A 1 199 ? -24.615 6.659 28.476 1.00 83.19 199 LYS A CA 1
ATOM 1564 C C . LYS A 1 199 ? -26.020 6.538 29.058 1.00 83.19 199 LYS A C 1
ATOM 1566 O O . LYS A 1 199 ? -26.164 6.392 30.270 1.00 83.19 199 LYS A O 1
ATOM 1571 N N . GLN A 1 200 ? -27.049 6.570 28.211 1.00 85.69 200 GLN A N 1
ATOM 1572 C CA . GLN A 1 200 ? -28.427 6.353 28.645 1.00 85.69 200 GLN A CA 1
ATOM 1573 C C . GLN A 1 200 ? -28.618 4.947 29.232 1.00 85.69 200 GLN A C 1
ATOM 1575 O O . GLN A 1 200 ? -29.235 4.815 30.292 1.00 85.69 200 GLN A O 1
ATOM 1580 N N . GLU A 1 201 ? -28.061 3.914 28.599 1.00 86.50 201 GLU A N 1
ATOM 1581 C CA . GLU A 1 201 ? -28.122 2.541 29.116 1.00 86.50 201 GLU A CA 1
ATOM 1582 C C . GLU A 1 201 ? -27.312 2.351 30.408 1.00 86.50 201 GLU A C 1
ATOM 1584 O O . GLU A 1 201 ? -27.793 1.725 31.354 1.00 86.50 201 GLU A O 1
ATOM 1589 N N . LEU A 1 202 ? -26.132 2.966 30.526 1.00 87.31 202 LEU A N 1
ATOM 1590 C CA . LEU A 1 202 ? -25.341 2.960 31.761 1.00 87.31 202 LEU A CA 1
ATOM 1591 C C . LEU A 1 202 ? -26.085 3.641 32.921 1.00 87.31 202 LEU A C 1
ATOM 1593 O O . LEU A 1 202 ? -26.069 3.137 34.045 1.00 87.31 202 LEU A O 1
ATOM 1597 N N . GLU A 1 203 ? -26.784 4.751 32.671 1.00 87.25 203 GLU A N 1
ATOM 1598 C CA . GLU A 1 203 ? -27.615 5.414 33.686 1.00 87.25 203 GLU A CA 1
ATOM 1599 C C . GLU A 1 203 ? -28.855 4.582 34.061 1.00 87.25 203 GLU A C 1
ATOM 1601 O O . GLU A 1 203 ? -29.263 4.560 35.227 1.00 87.25 203 GLU A O 1
ATOM 1606 N N . ARG A 1 204 ? -29.452 3.842 33.116 1.00 88.62 204 ARG A N 1
ATOM 1607 C CA . ARG A 1 204 ? -30.514 2.864 33.426 1.00 88.62 204 ARG A CA 1
ATOM 1608 C C . ARG A 1 204 ? -29.990 1.757 34.335 1.00 88.62 204 ARG A C 1
ATOM 1610 O O . ARG A 1 204 ? -30.616 1.452 35.354 1.00 88.62 204 ARG A O 1
ATOM 1617 N N . LEU A 1 205 ? -28.818 1.217 34.014 1.00 89.19 205 LEU A N 1
ATOM 1618 C CA . LEU A 1 205 ? -28.160 0.182 34.802 1.00 89.19 205 LEU A CA 1
ATOM 1619 C C . LEU A 1 205 ? -27.802 0.685 36.208 1.00 89.19 205 LEU A C 1
ATOM 1621 O O . LEU A 1 205 ? -28.052 -0.006 37.193 1.00 89.19 205 LEU A O 1
ATOM 1625 N N . ARG A 1 206 ? -27.336 1.934 36.325 1.00 89.25 206 ARG A N 1
ATOM 1626 C CA . ARG A 1 206 ? -27.106 2.616 37.607 1.00 89.25 206 ARG A CA 1
ATOM 1627 C C . ARG A 1 206 ? -28.373 2.701 38.455 1.00 89.25 206 ARG A C 1
ATOM 1629 O O . ARG A 1 206 ? -28.333 2.375 39.640 1.00 89.25 206 ARG A O 1
ATOM 1636 N N . LYS A 1 207 ? -29.499 3.130 37.873 1.00 90.12 207 LYS A N 1
ATOM 1637 C CA . LYS A 1 207 ? -30.788 3.212 38.586 1.00 90.12 207 LYS A CA 1
ATOM 1638 C C . LYS A 1 207 ? -31.232 1.841 39.091 1.00 90.12 207 LYS A C 1
ATOM 1640 O O . LYS A 1 207 ? -31.686 1.728 40.229 1.00 90.12 207 LYS A O 1
ATOM 1645 N N . LYS A 1 208 ? -31.065 0.797 38.273 1.00 90.06 208 LYS A N 1
ATOM 1646 C CA . LYS A 1 208 ? -31.389 -0.581 38.661 1.00 90.06 208 LYS A CA 1
ATOM 1647 C C . LYS A 1 208 ? -30.490 -1.075 39.796 1.00 90.06 208 LYS A C 1
ATOM 1649 O O . LYS A 1 208 ? -31.006 -1.603 40.779 1.00 90.06 208 LYS A O 1
ATOM 1654 N N . ALA A 1 209 ? -29.183 -0.829 39.699 1.00 89.38 209 ALA A N 1
ATOM 1655 C CA . ALA A 1 209 ? -28.222 -1.175 40.739 1.00 89.38 209 ALA A CA 1
ATOM 1656 C C . ALA A 1 209 ? -28.558 -0.491 42.073 1.00 89.38 209 ALA A C 1
ATOM 1658 O O . ALA A 1 209 ? -28.585 -1.148 43.112 1.00 89.38 209 ALA A O 1
ATOM 1659 N N . LEU A 1 210 ? -28.878 0.808 42.038 1.00 88.94 210 LEU A N 1
ATOM 1660 C CA . LEU A 1 210 ? -29.267 1.578 43.220 1.00 88.94 210 LEU A CA 1
ATOM 1661 C C . LEU A 1 210 ? -30.544 1.021 43.856 1.00 88.94 210 LEU A C 1
ATOM 1663 O O . LEU A 1 210 ? -30.572 0.795 45.059 1.00 88.94 210 LEU A O 1
ATOM 1667 N N . SER A 1 211 ? -31.571 0.738 43.050 1.00 88.50 211 SER A N 1
ATOM 1668 C CA . SER A 1 211 ? -32.818 0.137 43.534 1.00 88.50 211 SER A CA 1
ATOM 1669 C C . SER A 1 211 ? -32.576 -1.204 44.235 1.00 88.50 211 SER A C 1
ATOM 1671 O O . SER A 1 211 ? -33.152 -1.444 45.296 1.00 88.50 211 SER A O 1
ATOM 1673 N N . LYS A 1 212 ? -31.686 -2.045 43.694 1.00 87.81 212 LYS A N 1
ATOM 1674 C CA . LYS A 1 212 ? -31.337 -3.346 44.280 1.00 87.81 212 LYS A CA 1
ATOM 1675 C C . LYS A 1 212 ? -30.586 -3.203 45.604 1.00 87.81 212 LYS A C 1
ATOM 1677 O O . LYS A 1 212 ? -30.954 -3.849 46.582 1.00 87.81 212 LYS A O 1
ATOM 1682 N N . VAL A 1 213 ? -29.595 -2.311 45.664 1.00 86.9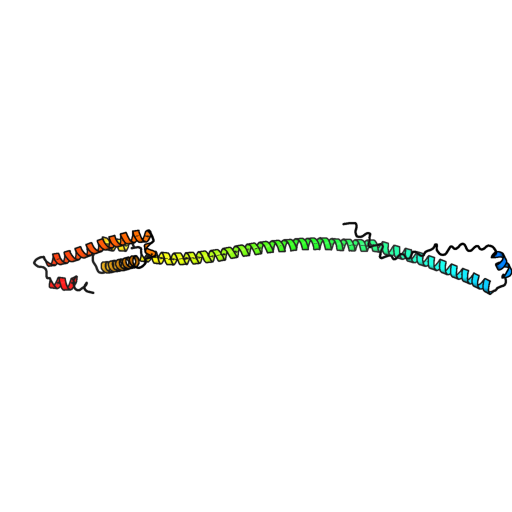4 213 VAL A N 1
ATOM 1683 C CA . VAL A 1 213 ? -28.862 -2.011 46.906 1.00 86.94 213 VAL A CA 1
ATOM 1684 C C . VAL A 1 213 ? -29.804 -1.437 47.966 1.00 86.94 213 VAL A C 1
ATOM 1686 O O . VAL A 1 213 ? -29.785 -1.887 49.108 1.00 86.94 213 VAL A O 1
ATOM 1689 N N . SER A 1 214 ? -30.683 -0.500 47.600 1.00 86.44 214 SER A N 1
ATOM 1690 C CA . SER A 1 214 ? -31.679 0.052 48.523 1.00 86.44 214 SER A CA 1
ATOM 1691 C C . SER A 1 214 ? -32.639 -1.020 49.042 1.00 86.44 214 SER A C 1
ATOM 1693 O O . SER A 1 214 ? -32.883 -1.073 50.244 1.00 86.44 214 SER A O 1
ATOM 1695 N N . ALA A 1 215 ? -33.145 -1.901 48.174 1.00 86.44 215 ALA A N 1
ATOM 1696 C CA . ALA A 1 215 ? -34.016 -3.005 48.577 1.00 86.44 215 ALA A CA 1
ATOM 1697 C C . ALA A 1 215 ? -33.307 -3.977 49.533 1.00 86.44 215 ALA A C 1
ATOM 1699 O O . ALA A 1 215 ? -33.895 -4.389 50.532 1.00 86.44 215 ALA A O 1
ATOM 1700 N N . TYR A 1 216 ? -32.035 -4.288 49.273 1.00 84.69 216 TYR A N 1
ATOM 1701 C CA . TYR A 1 216 ? -31.216 -5.124 50.148 1.00 84.69 216 TYR A CA 1
ATOM 1702 C C . TYR A 1 216 ? -31.032 -4.491 51.534 1.00 84.69 216 TYR A C 1
ATOM 1704 O O . TYR A 1 216 ? -31.311 -5.126 52.550 1.00 84.69 216 TYR A O 1
ATOM 1712 N N . VAL A 1 217 ? -30.661 -3.209 51.587 1.00 82.81 217 VAL A N 1
ATOM 1713 C CA . VAL A 1 217 ? -30.506 -2.461 52.843 1.00 82.81 217 VAL A CA 1
ATOM 1714 C C . VAL A 1 217 ? -31.828 -2.401 53.618 1.00 82.81 217 VAL A C 1
ATOM 1716 O O . VAL A 1 217 ? -31.854 -2.694 54.814 1.00 82.81 217 VAL A O 1
ATOM 1719 N N . ILE A 1 218 ? -32.947 -2.099 52.951 1.00 84.81 218 ILE A N 1
ATOM 1720 C CA . ILE A 1 218 ? -34.285 -2.101 53.569 1.00 84.81 218 ILE A CA 1
ATOM 1721 C C . ILE A 1 218 ? -34.654 -3.501 54.082 1.00 84.81 218 ILE A C 1
ATOM 1723 O O . ILE A 1 218 ? -35.243 -3.619 55.158 1.00 84.81 218 ILE A O 1
ATOM 1727 N N . GLY A 1 219 ? -34.290 -4.562 53.359 1.00 82.19 219 GLY A N 1
ATOM 1728 C CA . GLY A 1 219 ? -34.476 -5.951 53.782 1.00 82.19 219 GLY A CA 1
ATOM 1729 C C . GLY A 1 219 ? -33.706 -6.292 55.060 1.00 82.19 219 GLY A C 1
ATOM 1730 O O . GLY A 1 219 ? -34.268 -6.906 55.973 1.00 82.19 219 GLY A O 1
ATOM 1731 N N . ILE A 1 220 ? -32.461 -5.817 55.183 1.00 78.62 220 ILE A N 1
ATOM 1732 C CA . ILE A 1 220 ? -31.670 -5.934 56.418 1.00 78.62 220 ILE A CA 1
ATOM 1733 C C . ILE A 1 220 ? -32.370 -5.191 57.566 1.00 78.62 220 ILE A C 1
ATOM 1735 O O . ILE A 1 220 ? -32.617 -5.781 58.619 1.00 78.62 220 ILE A O 1
ATOM 1739 N N . PHE A 1 221 ? -32.763 -3.927 57.365 1.00 78.06 221 PHE A N 1
ATOM 1740 C CA . PHE A 1 221 ? -33.470 -3.139 58.388 1.00 78.06 221 PHE A CA 1
ATOM 1741 C C . PHE A 1 221 ? -34.804 -3.763 58.813 1.00 78.06 221 PHE A C 1
ATOM 1743 O O . PHE A 1 221 ? -35.133 -3.780 59.999 1.00 78.06 221 PHE A O 1
ATOM 1750 N N . SER A 1 222 ? -35.556 -4.322 57.869 1.00 77.06 222 SER A N 1
ATOM 1751 C CA . SER A 1 222 ? -36.828 -4.998 58.142 1.00 77.06 222 SER A CA 1
ATOM 1752 C C . SER A 1 222 ? -36.624 -6.287 58.939 1.00 77.06 222 SER A C 1
ATOM 1754 O O . SER A 1 222 ? -37.421 -6.595 59.824 1.00 77.06 222 SER A O 1
ATOM 1756 N N . SER A 1 223 ? -35.534 -7.013 58.680 1.00 72.31 223 SER A N 1
ATOM 1757 C CA . SER A 1 223 ? -35.154 -8.204 59.448 1.00 72.31 223 SER A CA 1
ATOM 1758 C C . SER A 1 223 ? -34.753 -7.850 60.883 1.00 72.31 223 SER A C 1
ATOM 1760 O O . SER A 1 223 ? -35.147 -8.548 61.811 1.00 72.31 223 SER A O 1
ATOM 1762 N N . MET A 1 224 ? -34.078 -6.714 61.091 1.00 65.00 224 MET A N 1
ATOM 1763 C CA . MET A 1 224 ? -33.764 -6.196 62.433 1.00 65.00 224 MET A CA 1
ATOM 1764 C C . MET A 1 224 ? -34.999 -5.746 63.226 1.00 65.00 224 MET A C 1
ATOM 1766 O O . MET A 1 224 ? -34.948 -5.691 64.451 1.00 65.00 224 MET A O 1
ATOM 1770 N N . ARG A 1 225 ? -36.114 -5.428 62.555 1.00 66.50 225 ARG A N 1
ATOM 1771 C CA . ARG A 1 225 ? -37.356 -4.963 63.196 1.00 66.50 225 ARG A CA 1
ATOM 1772 C C . ARG A 1 225 ? -38.251 -6.109 63.694 1.00 66.50 225 ARG A C 1
ATOM 1774 O O . ARG A 1 225 ? -39.244 -5.844 64.367 1.00 66.50 225 ARG A O 1
ATOM 1781 N N . LYS A 1 226 ? -37.923 -7.369 63.375 1.00 67.44 226 LYS A N 1
ATOM 1782 C CA . LYS A 1 226 ? -38.679 -8.548 63.829 1.00 67.44 226 LYS A CA 1
ATOM 1783 C C . LYS A 1 226 ? -38.311 -8.905 65.280 1.00 67.44 226 LYS A C 1
ATOM 1785 O O . LYS A 1 226 ? -37.119 -9.078 65.561 1.00 67.44 226 LYS A O 1
ATOM 1790 N N . PRO A 1 227 ? -39.296 -9.046 66.190 1.00 41.94 227 PRO A N 1
ATOM 1791 C CA . PRO A 1 227 ? -39.034 -9.378 67.589 1.00 41.94 227 PRO A CA 1
ATOM 1792 C C . PRO A 1 227 ? -38.410 -10.779 67.701 1.00 41.94 227 PRO A C 1
ATOM 1794 O O . PRO A 1 227 ? -38.931 -11.731 67.128 1.00 41.94 227 PRO A O 1
ATOM 1797 N N . GLY A 1 228 ? -37.276 -10.884 68.407 1.00 54.34 228 GLY A N 1
ATOM 1798 C CA . GLY A 1 228 ? -36.490 -12.122 68.570 1.00 54.34 228 GLY A CA 1
ATOM 1799 C C . GLY A 1 228 ? -35.168 -12.182 67.786 1.00 54.34 228 GLY A C 1
ATOM 1800 O O . GLY A 1 228 ? -34.445 -13.170 67.884 1.00 54.34 228 GLY A O 1
ATOM 1801 N N . THR A 1 229 ? -34.815 -11.137 67.032 1.00 55.47 229 THR A N 1
ATOM 1802 C CA . THR A 1 229 ? -33.573 -11.093 66.239 1.00 55.47 229 THR A CA 1
ATOM 1803 C C . THR A 1 229 ? -32.403 -10.571 67.083 1.00 55.47 229 THR A C 1
ATOM 1805 O O . THR A 1 229 ? -32.495 -9.491 67.660 1.00 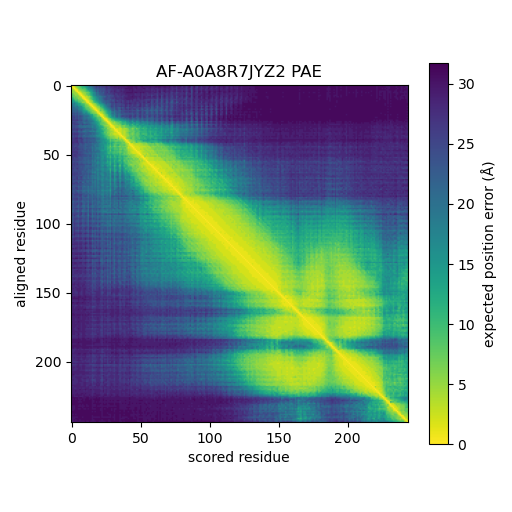55.47 229 THR A O 1
ATOM 1808 N N . ASN A 1 230 ? -31.284 -11.304 67.155 1.00 59.44 230 ASN A N 1
ATOM 1809 C CA . ASN A 1 230 ? -30.082 -10.858 67.871 1.00 59.44 230 ASN A CA 1
ATOM 1810 C C . ASN A 1 230 ? -29.348 -9.767 67.064 1.00 59.44 230 ASN A C 1
ATOM 1812 O O . ASN A 1 230 ? -28.500 -10.046 66.213 1.00 59.44 230 ASN A O 1
ATOM 1816 N N . ILE A 1 231 ? -29.718 -8.512 67.323 1.00 61.62 231 ILE A N 1
ATOM 1817 C CA . ILE A 1 231 ? -29.249 -7.315 66.605 1.00 61.62 231 ILE A CA 1
ATOM 1818 C C . ILE A 1 231 ? -27.714 -7.170 66.664 1.00 61.62 231 ILE A C 1
ATOM 1820 O O . ILE A 1 231 ? -27.117 -6.698 65.698 1.00 61.62 231 ILE A O 1
ATOM 1824 N N . GLN A 1 232 ? -27.059 -7.635 67.737 1.00 57.59 232 GLN A N 1
ATOM 1825 C CA . GLN A 1 232 ? -25.597 -7.575 67.888 1.00 57.59 232 GLN A CA 1
ATOM 1826 C C . GLN A 1 232 ? -24.864 -8.489 66.895 1.00 57.59 232 GLN A C 1
ATOM 1828 O O . GLN A 1 232 ? -23.929 -8.044 66.231 1.00 57.59 232 GLN A O 1
ATOM 1833 N N . ILE A 1 233 ? -25.326 -9.731 66.714 1.00 60.12 233 ILE A N 1
ATOM 1834 C CA . ILE A 1 233 ? -24.728 -10.676 65.751 1.00 60.12 233 ILE A CA 1
ATOM 1835 C C . ILE A 1 233 ? -24.952 -10.199 64.308 1.00 60.12 233 ILE A C 1
ATOM 1837 O O . ILE A 1 233 ? -24.069 -10.343 63.456 1.00 60.12 233 ILE A O 1
ATOM 1841 N N . LEU A 1 234 ? -26.114 -9.594 64.036 1.00 58.81 234 LEU A N 1
ATOM 1842 C CA . LEU A 1 234 ? -26.453 -9.068 62.714 1.00 58.81 234 LEU A CA 1
ATOM 1843 C C . LEU A 1 234 ? -25.600 -7.838 62.346 1.00 58.81 234 LEU A C 1
ATOM 1845 O O . LEU A 1 234 ? -25.093 -7.754 61.228 1.00 58.81 234 LEU A O 1
ATOM 1849 N N . GLN A 1 235 ? -25.377 -6.911 63.288 1.00 59.97 235 GLN A N 1
ATOM 1850 C CA . GLN A 1 235 ? -24.499 -5.751 63.081 1.00 59.97 235 GLN A CA 1
ATOM 1851 C C . GLN A 1 235 ? -23.041 -6.157 62.822 1.00 59.97 235 GLN A C 1
ATOM 1853 O O . GLN A 1 235 ? -22.393 -5.585 61.940 1.00 59.97 235 GLN A O 1
ATOM 1858 N N . GLN A 1 236 ? -22.538 -7.155 63.554 1.00 58.09 236 GLN A N 1
ATOM 1859 C CA . GLN A 1 236 ? -21.147 -7.597 63.456 1.00 58.09 236 GLN A CA 1
ATOM 1860 C C . GLN A 1 236 ? -20.855 -8.352 62.146 1.00 58.09 236 GLN A C 1
ATOM 1862 O O . GLN A 1 236 ? -19.795 -8.161 61.559 1.00 58.09 236 GLN A O 1
ATOM 1867 N N . ASN A 1 237 ? -21.800 -9.150 61.633 1.00 58.88 237 ASN A N 1
ATOM 1868 C CA . ASN A 1 237 ? -21.588 -9.936 60.408 1.00 58.88 237 ASN A CA 1
ATOM 1869 C C . ASN A 1 237 ? -21.969 -9.210 59.107 1.00 58.88 237 ASN A C 1
ATOM 1871 O O . ASN A 1 237 ? -21.336 -9.450 58.078 1.00 58.88 237 ASN A O 1
ATOM 1875 N N . LEU A 1 238 ? -22.991 -8.342 59.126 1.00 59.59 238 LEU A N 1
ATOM 1876 C CA . LEU A 1 2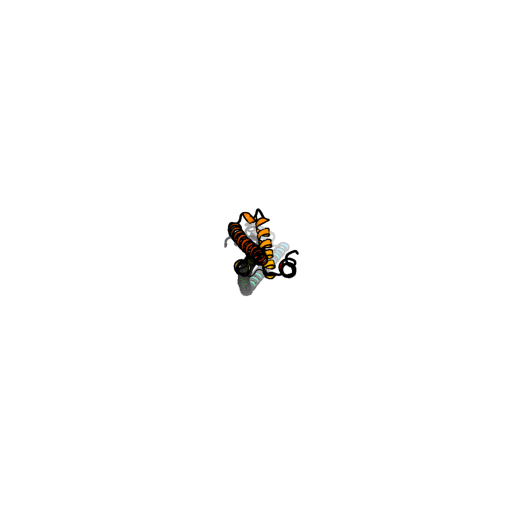38 ? -23.579 -7.776 57.902 1.00 59.59 238 LEU A CA 1
ATOM 1877 C C . LEU A 1 238 ? -23.382 -6.270 57.722 1.00 59.59 238 LEU A C 1
ATOM 1879 O O . LEU A 1 238 ? -23.501 -5.814 56.596 1.00 59.59 238 LEU A O 1
ATOM 1883 N N . LEU A 1 239 ? -23.088 -5.486 58.765 1.00 58.72 239 LEU A N 1
ATOM 1884 C CA . LEU A 1 239 ? -22.908 -4.028 58.630 1.00 58.72 239 LEU A CA 1
ATOM 1885 C C . LEU A 1 239 ? -21.444 -3.598 58.756 1.00 58.72 239 LEU A C 1
ATOM 1887 O O . LEU A 1 239 ? -21.013 -2.699 58.039 1.00 58.72 239 LEU A O 1
ATOM 1891 N N . GLN A 1 240 ? -20.651 -4.264 59.603 1.00 56.62 240 GLN A N 1
ATOM 1892 C CA . GLN A 1 240 ? -19.217 -3.966 59.713 1.00 56.62 240 GLN A CA 1
ATOM 1893 C C . GLN A 1 240 ? -18.433 -4.290 58.432 1.00 56.62 240 GLN A C 1
ATOM 1895 O O . GLN A 1 240 ? -17.490 -3.570 58.118 1.00 56.62 240 GLN A O 1
ATOM 1900 N N . LYS A 1 241 ? -18.853 -5.298 57.652 1.00 57.78 241 LYS A N 1
ATOM 1901 C CA . LYS A 1 241 ? -18.199 -5.655 56.378 1.00 57.78 241 LYS A CA 1
ATOM 1902 C C . LYS A 1 241 ? -18.287 -4.575 55.293 1.00 57.78 241 LYS A C 1
ATOM 1904 O O . LYS A 1 241 ? -17.400 -4.509 54.457 1.00 57.78 241 LYS A O 1
ATOM 1909 N N . TYR A 1 242 ? -19.314 -3.724 55.310 1.00 54.75 242 TYR A N 1
ATOM 1910 C CA . TYR A 1 242 ? -19.570 -2.733 54.251 1.00 54.75 242 TYR A CA 1
ATOM 1911 C C . TYR A 1 242 ? -19.165 -1.301 54.647 1.00 54.75 242 TYR A C 1
ATOM 1913 O O . TYR A 1 242 ? -19.574 -0.340 53.999 1.00 54.75 242 TYR A O 1
ATOM 1921 N N . ARG A 1 243 ? -18.404 -1.137 55.740 1.00 42.31 243 ARG A N 1
ATOM 1922 C CA . ARG A 1 243 ? -17.927 0.170 56.229 1.00 42.31 243 ARG A CA 1
ATOM 1923 C C . ARG A 1 243 ? -16.608 0.622 55.575 1.00 42.31 243 ARG A C 1
ATOM 1925 O O . ARG A 1 243 ? -16.228 1.776 55.768 1.00 42.31 243 ARG A O 1
ATOM 1932 N N . SER A 1 244 ? -15.921 -0.253 54.837 1.00 35.75 244 SER A N 1
ATOM 1933 C CA . SER A 1 244 ? -14.642 0.032 54.163 1.00 35.75 244 SER A CA 1
ATOM 1934 C C . SER A 1 244 ? -14.805 0.292 52.674 1.00 35.75 244 SER A C 1
ATOM 1936 O O . SER A 1 244 ? -15.548 -0.472 52.023 1.00 35.75 244 SER A O 1
#

Radius of gyration: 64.45 Å; Cα contacts (8 Å, |Δi|>4): 56; chains: 1; bounding box: 119×42×166 Å

Secondary structure (DSSP, 8-state):
--SSSTTSSTTTS------GGGG------TTHHHHHHHTTT-HHHHHHHHHHHHHHHHHHHHHHHHHHHHHHHHHHHHHHHHHHHHHHHHHHHHHHHHHHHHHHHHHHHHHHHHHHHHHHHHHHHHHHHHHHHHHHHHHHHHHHHHHHHHPPPHHHHHHHHTS-SSHHHHHHHHHHHHHHHHHHH-TTGGGSHHHHHHHHHHHHHHHHHHHHHHHHHHHHHHHHTSTT--HHHHIIIIIGGG--

Solvent-accessible surface area (backbone atoms only — not comparable to full-atom values): 14086 Å² total; per-residue (Å²): 142,88,81,72,68,78,75,63,62,68,75,71,63,71,79,79,68,74,68,76,76,77,72,73,71,83,71,78,64,80,64,50,69,59,57,50,63,76,50,70,84,42,67,67,58,55,51,49,50,54,49,48,52,54,50,49,54,49,48,55,49,49,51,52,52,47,55,50,50,52,52,52,51,52,50,52,50,60,63,47,42,61,60,51,51,52,50,50,51,53,51,48,52,49,50,52,53,51,49,52,52,50,51,51,52,52,49,48,52,52,52,51,51,51,52,52,50,52,51,50,54,51,50,53,53,49,53,52,49,51,52,52,50,52,53,49,52,53,50,48,53,55,50,49,56,50,49,63,52,63,54,78,52,70,68,55,52,47,40,54,75,73,44,68,94,47,77,67,37,53,53,48,50,52,52,50,49,53,29,53,49,62,73,68,72,46,78,79,58,65,73,39,69,67,50,52,55,51,48,52,52,52,52,50,50,48,53,50,40,49,53,51,52,52,52,51,53,52,49,53,55,54,54,64,70,42,92,90,55,65,57,68,64,48,44,63,68,67,50,60,72,71,74,116

Organism: Triticum urartu (NCBI:txid4572)

Sequence (244 aa):
MTGVQEQQYEEFFGGFFFDEDALSKDISLDGLDKELEEHKNYDVLISILANGEKQRDMATMVEGNLGHIEQDLIQDYIKDNDSLVLLHDQIHDCDIVLSQIGSLLSGFQVHIGSLSSELRSLHEKFLDLGVRLKNRKLAETKLAAFVEEIVAPPGLVNAIIDGEVNDDYIKSLNMLSKKLRFAQVDPLLNASKALKDIKQELERLRKKALSKVSAYVIGIFSSMRKPGTNIQILQQNLLQKYRS

InterPro domains:
  IPR007258 Vps52 [PTHR14190] (20-243)
  IPR048319 Vps52, coiled-coil domain [PF04129] (76-240)